Protein AF-A0A8S3XU51-F1 (afdb_monomer)

pLDDT: mean 90.65, std 6.06, range [58.75, 97.44]

Solvent-accessible surface area (backbone atoms only — not comparable to full-atom values): 10886 Å² total; per-residue (Å²): 109,70,64,58,56,51,52,56,49,52,59,72,68,43,94,63,87,47,68,35,50,44,47,58,54,52,46,50,52,49,53,55,54,43,63,42,44,34,35,67,70,57,58,76,75,41,62,77,79,74,59,63,70,78,51,69,91,47,43,47,58,72,85,72,46,70,76,51,69,71,54,53,49,52,63,72,75,40,99,67,57,69,68,60,55,51,52,51,48,51,53,51,48,53,51,46,34,52,48,49,50,55,43,62,75,75,46,71,78,79,36,68,58,46,59,42,42,28,48,65,24,62,75,31,44,30,33,79,90,74,41,71,81,55,50,60,66,49,43,69,69,37,60,91,82,41,75,91,46,68,70,59,51,49,54,50,31,58,50,53,62,50,40,44,82,45,50,88,78,53,65,88,82,56,53,47,69,61,47,54,55,59,72,76,105

Organism: Parnassius apollo (NCBI:txid110799)

Mean predicted aligned error: 5.38 Å

Radius of gyration: 21.39 Å; Cα contacts (8 Å, |Δi|>4): 138; chains: 1; bounding box: 45×31×64 Å

Foldseek 3Di:
DVVLVVVLVVVVVDPAPCLLVNLVSLLVSLLVLCVQWFAPVPSVPDDSLRDQLPPPVRTDDLVSRDPDPVLVCVVVPDPDDPVRSSVVSVVSSVVSSVVSVVSSVPDDSVDQQSVLSNCLFLLNLLDPVRHDLFNVSNCVVCVVVHDPDPVVRVVVRVLSNCNNVCNVVDDSPDGSVRVVVVSVD

Secondary structure (DSSP, 8-state):
-HHHHHHHHHHHTSSS--HHHHHHHHHHHHHHHHHHHB-HHHHHHS-GGG--TT-GGGBPPGGG----HHHHHHHHHS---HHHHHHHHHHHHHHHHHHHHHHHHH--TT-HHHHHHHTTSHHHHT-TTTS-S-SHHHHHH-TTTS-S-HHHHHHHHHHHHHGGGGGGGS-TT--HHHHHHHHH-

Structure (mmCIF, N/CA/C/O backbone):
data_AF-A0A8S3XU51-F1
#
_entry.id   AF-A0A8S3XU51-F1
#
loop_
_atom_site.group_PDB
_atom_site.id
_atom_site.type_symbol
_atom_site.label_atom_id
_atom_site.label_alt_id
_atom_site.label_comp_id
_atom_site.label_asym_id
_atom_site.label_entity_id
_atom_site.label_seq_id
_atom_site.pdbx_PDB_ins_code
_atom_site.Cartn_x
_atom_site.Cartn_y
_atom_site.Cartn_z
_atom_site.occupancy
_atom_site.B_iso_or_equiv
_atom_site.auth_seq_id
_atom_site.auth_comp_id
_atom_site.auth_asym_id
_atom_site.auth_atom_id
_atom_site.pdbx_PDB_model_num
ATOM 1 N N . MET A 1 1 ? -8.634 9.138 11.588 1.00 61.22 1 MET A N 1
ATOM 2 C CA . MET A 1 1 ? -9.298 8.184 10.667 1.00 61.22 1 MET A CA 1
ATOM 3 C C . MET A 1 1 ? -9.789 8.878 9.406 1.00 61.22 1 MET A C 1
ATOM 5 O O . MET A 1 1 ? -9.277 8.550 8.353 1.00 61.22 1 MET A O 1
ATOM 9 N N . LEU A 1 2 ? -10.690 9.865 9.496 1.00 67.88 2 LEU A N 1
ATOM 10 C CA . LEU A 1 2 ? -11.120 10.654 8.327 1.00 67.88 2 LEU A CA 1
ATOM 11 C C . LEU A 1 2 ? -9.978 11.383 7.592 1.00 67.88 2 LEU A C 1
ATOM 13 O O . LEU A 1 2 ? -9.960 11.289 6.371 1.00 67.88 2 LEU A O 1
ATOM 17 N N . PRO A 1 3 ? -8.986 11.994 8.281 1.00 77.88 3 PRO A N 1
ATOM 18 C CA . PRO A 1 3 ? -7.862 12.631 7.593 1.00 77.88 3 PRO A CA 1
ATOM 19 C C . PRO A 1 3 ? -7.109 11.692 6.648 1.00 77.88 3 PRO A C 1
ATOM 21 O O . PRO A 1 3 ? -6.763 12.112 5.561 1.00 77.88 3 PRO A O 1
ATOM 24 N N . LYS A 1 4 ? -6.978 10.402 6.991 1.00 77.50 4 LYS A N 1
ATOM 25 C CA . LYS A 1 4 ? -6.287 9.405 6.157 1.00 77.50 4 LYS A CA 1
ATOM 26 C C . LYS A 1 4 ? -6.988 9.197 4.812 1.00 77.50 4 LYS A C 1
ATOM 28 O O . LYS A 1 4 ? -6.354 9.224 3.769 1.00 77.50 4 LYS A O 1
ATOM 33 N N . PHE A 1 5 ? -8.318 9.061 4.827 1.00 76.62 5 PHE A N 1
ATOM 34 C CA . PHE A 1 5 ? -9.102 8.990 3.590 1.00 76.62 5 PHE A CA 1
ATOM 35 C C . PHE A 1 5 ? -9.011 10.284 2.793 1.00 76.62 5 PHE A C 1
ATOM 37 O O . PHE A 1 5 ? -8.874 10.234 1.575 1.00 7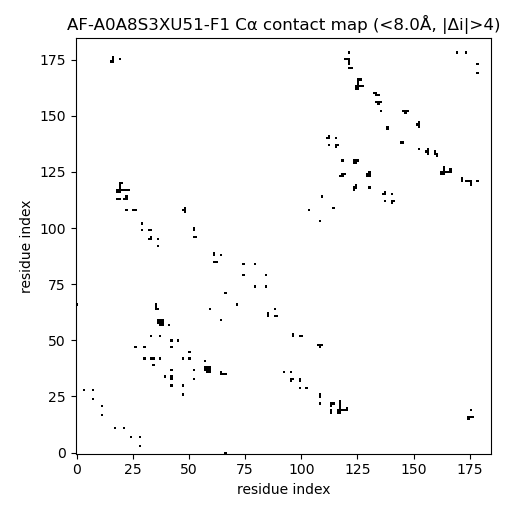6.62 5 PHE A O 1
ATOM 44 N N . THR A 1 6 ? -9.091 11.430 3.473 1.00 79.56 6 THR A N 1
ATOM 45 C CA . THR A 1 6 ? -8.988 12.734 2.822 1.00 79.56 6 THR A CA 1
ATOM 46 C C . THR A 1 6 ? -7.622 12.912 2.170 1.00 79.56 6 THR A C 1
ATOM 48 O O . THR A 1 6 ? -7.572 13.322 1.024 1.00 79.56 6 THR A O 1
ATOM 51 N N . GLU A 1 7 ? -6.532 12.556 2.843 1.00 83.38 7 GLU A N 1
ATOM 52 C CA . GLU A 1 7 ? -5.164 12.650 2.326 1.00 83.38 7 GLU A CA 1
ATOM 53 C C . GLU A 1 7 ? -4.963 11.756 1.102 1.00 83.38 7 GLU A C 1
ATOM 55 O O . GLU A 1 7 ? -4.524 12.245 0.062 1.00 83.38 7 GLU A O 1
ATOM 60 N N . THR A 1 8 ? -5.349 10.477 1.179 1.00 81.12 8 THR A N 1
ATOM 61 C CA . THR A 1 8 ? -5.264 9.565 0.029 1.00 81.12 8 THR A CA 1
ATOM 62 C C . THR A 1 8 ? -6.131 10.046 -1.136 1.00 81.12 8 THR A C 1
ATOM 64 O O . THR A 1 8 ? -5.699 10.016 -2.286 1.00 81.12 8 THR A O 1
ATOM 67 N N . ASN A 1 9 ? -7.340 10.538 -0.857 1.00 82.00 9 ASN A N 1
ATOM 68 C CA . ASN A 1 9 ? -8.225 11.063 -1.890 1.00 82.00 9 ASN A CA 1
ATOM 69 C C . ASN A 1 9 ? -7.669 12.345 -2.527 1.00 82.00 9 ASN A C 1
ATOM 71 O O . ASN A 1 9 ? -7.666 12.454 -3.746 1.00 82.00 9 ASN A O 1
ATOM 75 N N . THR A 1 10 ? -7.154 13.283 -1.731 1.00 82.50 10 THR A N 1
ATOM 76 C CA . THR A 1 10 ? -6.494 14.500 -2.224 1.00 82.50 10 THR A CA 1
ATOM 77 C C . THR A 1 10 ? -5.284 14.153 -3.083 1.00 82.50 10 THR A C 1
ATOM 79 O O . THR A 1 10 ? -5.095 14.751 -4.137 1.00 82.50 10 THR A O 1
ATOM 82 N N . LEU A 1 11 ? -4.493 13.153 -2.679 1.00 81.44 11 LEU A N 1
ATOM 83 C CA . LEU A 1 11 ? -3.351 12.683 -3.459 1.00 81.44 11 LEU A CA 1
ATOM 84 C C . LEU A 1 11 ? -3.786 12.164 -4.837 1.00 81.44 11 LEU A C 1
ATOM 86 O O . LEU A 1 11 ? -3.192 12.533 -5.847 1.00 81.44 11 LEU A O 1
ATOM 90 N N . PHE A 1 12 ? -4.848 11.358 -4.900 1.00 80.69 12 PHE A N 1
ATOM 91 C CA . PHE A 1 12 ? -5.370 10.841 -6.172 1.00 80.69 12 PHE A CA 1
ATOM 92 C C . PHE A 1 12 ? -6.151 11.865 -6.997 1.00 80.69 12 PHE A C 1
ATOM 94 O O . PHE A 1 12 ? -6.342 11.658 -8.190 1.00 80.69 12 PHE A O 1
ATOM 101 N N . GLN A 1 13 ? -6.589 12.960 -6.381 1.00 83.31 13 GLN A N 1
ATOM 102 C CA . GLN A 1 13 ? -7.180 14.108 -7.067 1.00 83.31 13 GLN A CA 1
ATOM 103 C C . GLN A 1 13 ? -6.133 15.132 -7.519 1.00 83.31 13 GLN A C 1
ATOM 105 O O . GLN A 1 13 ? -6.499 16.151 -8.103 1.00 83.31 13 GLN A O 1
ATOM 110 N N . SER A 1 14 ? -4.848 14.893 -7.248 1.00 85.56 14 SER A N 1
ATOM 111 C CA . SER A 1 14 ? -3.784 15.763 -7.738 1.00 85.56 14 SER A CA 1
ATOM 112 C C . SER A 1 14 ? -3.622 15.646 -9.256 1.00 85.56 14 SER A C 1
ATOM 114 O O . SER A 1 14 ? -3.926 14.619 -9.860 1.00 85.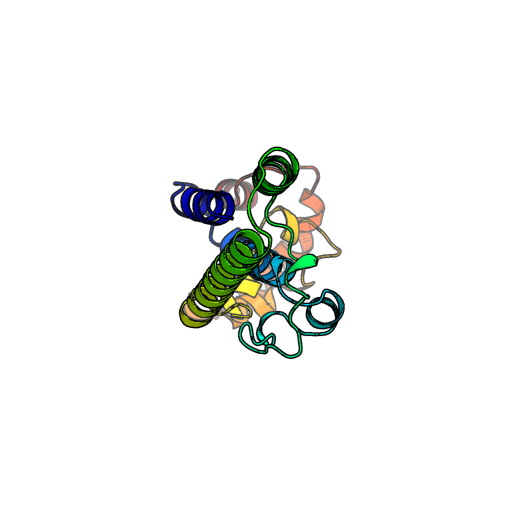56 14 SER A O 1
ATOM 116 N N . GLU A 1 15 ? -3.100 16.703 -9.876 1.00 82.94 15 GLU A N 1
ATOM 117 C CA . GLU A 1 15 ? -2.775 16.723 -11.310 1.00 82.94 15 GLU A CA 1
ATOM 118 C C . GLU A 1 15 ? -1.471 15.966 -11.633 1.00 82.94 15 GLU A C 1
ATOM 120 O O . GLU A 1 15 ? -1.080 15.838 -12.793 1.00 82.94 15 GLU A O 1
ATOM 125 N N . THR A 1 16 ? -0.779 15.456 -10.612 1.00 82.50 16 THR A N 1
ATOM 126 C CA . THR A 1 16 ? 0.486 14.736 -10.758 1.00 82.50 16 THR A CA 1
ATOM 127 C C . THR A 1 16 ? 0.234 13.288 -11.206 1.00 82.50 16 THR A C 1
ATOM 129 O O . THR A 1 16 ? -0.654 12.628 -10.665 1.00 82.50 16 THR A O 1
ATOM 132 N N . PRO A 1 17 ? 1.032 12.722 -12.131 1.00 83.12 17 PRO A N 1
ATOM 133 C CA . PRO A 1 17 ? 0.943 11.308 -12.492 1.00 83.12 17 PRO A CA 1
ATOM 134 C C . PRO A 1 17 ? 1.258 10.387 -11.305 1.00 83.12 17 PRO A C 1
ATOM 136 O O . PRO A 1 17 ? 2.411 10.220 -10.919 1.00 83.12 17 PRO A O 1
ATOM 139 N N . MET A 1 18 ? 0.2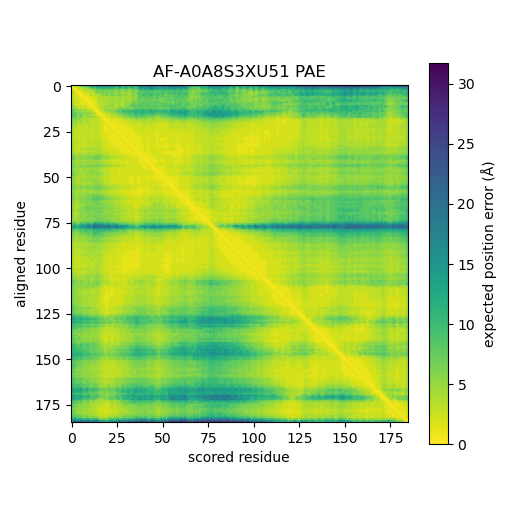22 9.774 -10.726 1.00 85.38 18 MET A N 1
ATOM 140 C CA . MET A 1 18 ? 0.325 8.933 -9.520 1.00 85.38 18 MET A CA 1
ATOM 141 C C . MET A 1 18 ? 0.237 7.428 -9.785 1.00 85.38 18 MET A C 1
ATOM 143 O O . MET A 1 18 ? 0.191 6.647 -8.837 1.00 85.38 18 MET A O 1
ATOM 147 N N . ILE A 1 19 ? 0.215 6.990 -11.047 1.00 89.19 19 ILE A N 1
ATOM 148 C CA . ILE A 1 19 ? -0.035 5.579 -11.379 1.00 89.19 19 ILE A CA 1
ATOM 149 C C . ILE A 1 19 ? 1.026 4.628 -10.798 1.00 89.19 19 ILE A C 1
ATOM 151 O O . ILE A 1 19 ? 0.669 3.552 -10.329 1.00 89.19 19 ILE A O 1
ATOM 155 N N . THR A 1 20 ? 2.297 5.046 -10.732 1.00 91.75 20 THR A N 1
ATOM 156 C CA . THR A 1 20 ? 3.386 4.267 -10.109 1.00 91.75 20 THR A CA 1
ATOM 157 C C . THR A 1 20 ? 3.215 4.150 -8.594 1.00 91.75 20 THR A C 1
ATOM 159 O O . THR A 1 20 ? 3.526 3.117 -8.006 1.00 91.75 20 THR A O 1
ATOM 162 N N . LYS A 1 21 ? 2.630 5.165 -7.949 1.00 90.12 21 LYS A N 1
ATOM 163 C CA . LYS A 1 21 ? 2.418 5.206 -6.493 1.00 90.12 21 LYS A CA 1
ATOM 164 C C . LYS A 1 21 ? 1.061 4.642 -6.060 1.00 90.12 21 LYS A C 1
ATOM 166 O O . LYS A 1 21 ? 0.874 4.370 -4.875 1.00 90.12 21 LYS A O 1
ATOM 171 N N . LEU A 1 22 ? 0.118 4.446 -6.987 1.00 91.25 22 LEU A N 1
ATOM 172 C CA . LEU A 1 22 ? -1.259 4.027 -6.699 1.00 91.25 22 LEU A CA 1
ATOM 173 C C . LEU A 1 22 ? -1.309 2.739 -5.873 1.00 91.25 22 LEU A C 1
ATOM 175 O O . LEU A 1 22 ? -1.976 2.708 -4.837 1.00 91.25 22 LEU A O 1
ATOM 179 N N . ASN A 1 23 ? -0.601 1.695 -6.315 1.00 93.00 23 ASN A N 1
ATOM 180 C CA . ASN A 1 23 ? -0.647 0.397 -5.650 1.00 93.00 23 ASN A CA 1
ATOM 181 C C . ASN A 1 23 ? -0.102 0.469 -4.225 1.00 93.00 23 ASN A C 1
ATOM 183 O O . ASN A 1 23 ? -0.778 0.050 -3.286 1.00 93.00 23 ASN A O 1
ATOM 187 N N . THR A 1 24 ? 1.080 1.061 -4.057 1.00 91.25 24 THR A N 1
ATOM 188 C CA . THR A 1 24 ? 1.719 1.244 -2.750 1.00 91.25 24 THR A CA 1
ATOM 189 C C . THR A 1 24 ? 0.818 2.039 -1.812 1.00 91.25 24 THR A C 1
ATOM 191 O O . THR A 1 24 ? 0.511 1.578 -0.719 1.00 91.25 24 THR A O 1
ATOM 194 N N . LYS A 1 25 ? 0.270 3.176 -2.264 1.00 91.44 25 LYS A N 1
ATOM 195 C CA . LYS A 1 25 ? -0.593 4.029 -1.428 1.00 91.44 25 LYS A CA 1
ATOM 196 C C . LYS A 1 25 ? -1.901 3.359 -1.021 1.00 91.44 25 LYS A C 1
ATOM 198 O O . LYS A 1 25 ? -2.372 3.575 0.096 1.00 91.44 25 LYS A O 1
ATOM 203 N N . MET A 1 26 ? -2.493 2.550 -1.897 1.00 93.44 26 MET A N 1
ATOM 204 C CA . MET A 1 26 ? -3.696 1.788 -1.560 1.00 93.44 26 MET A CA 1
ATOM 205 C C . MET A 1 26 ? -3.408 0.651 -0.576 1.00 93.44 26 MET A C 1
ATOM 207 O O . MET A 1 26 ? -4.198 0.449 0.350 1.00 93.44 26 MET A O 1
ATOM 211 N N . ASN A 1 27 ? -2.285 -0.054 -0.742 1.00 94.44 27 ASN A N 1
ATOM 212 C CA . ASN A 1 27 ? -1.838 -1.081 0.200 1.00 94.44 27 ASN A CA 1
ATOM 213 C C . ASN A 1 27 ? -1.512 -0.475 1.573 1.00 94.44 27 ASN A C 1
ATOM 215 O O . ASN A 1 27 ? -2.006 -0.981 2.581 1.00 94.44 27 ASN A O 1
ATOM 219 N N . ASP A 1 28 ? -0.799 0.654 1.615 1.00 93.38 28 ASP A N 1
ATOM 220 C CA . ASP A 1 28 ? -0.494 1.395 2.844 1.00 93.38 28 ASP A CA 1
ATOM 221 C C . ASP A 1 28 ? -1.774 1.789 3.589 1.00 93.38 28 ASP A C 1
ATOM 223 O O . ASP A 1 28 ? -1.933 1.471 4.770 1.00 93.38 28 ASP A O 1
ATOM 227 N N . LEU A 1 29 ? -2.725 2.425 2.889 1.00 94.00 29 LEU A N 1
ATOM 228 C CA . LEU A 1 29 ? -4.008 2.818 3.475 1.00 94.00 29 LEU A CA 1
ATOM 229 C C . LEU A 1 29 ? -4.744 1.595 4.031 1.00 94.00 29 LEU A C 1
ATOM 231 O O . LEU A 1 29 ? -5.246 1.625 5.155 1.00 94.00 29 LEU A O 1
ATOM 235 N N . PHE A 1 30 ? -4.821 0.514 3.257 1.00 95.44 30 PHE A N 1
ATOM 236 C CA . PHE A 1 30 ? -5.522 -0.693 3.676 1.00 95.44 30 PHE A CA 1
ATOM 237 C C . PHE A 1 30 ? -4.875 -1.326 4.918 1.00 95.44 30 PHE A C 1
ATOM 239 O O . PHE A 1 30 ? -5.572 -1.578 5.906 1.00 95.44 30 PHE A O 1
ATOM 246 N N . HIS A 1 31 ? -3.551 -1.496 4.914 1.00 95.56 31 HIS A N 1
ATOM 247 C CA . HIS A 1 31 ? -2.776 -2.006 6.045 1.00 95.56 31 HIS A CA 1
ATOM 248 C C . HIS A 1 31 ? -2.940 -1.133 7.298 1.00 95.56 31 HIS A C 1
ATOM 250 O O . HIS A 1 31 ? -3.132 -1.641 8.408 1.00 95.56 31 HIS A O 1
ATOM 256 N N . GLU A 1 32 ? -2.913 0.189 7.144 1.00 93.81 32 GLU A N 1
ATOM 257 C CA . GLU A 1 32 ? -3.037 1.127 8.257 1.00 93.81 32 GLU A CA 1
ATOM 258 C C . GLU A 1 32 ? -4.438 1.093 8.900 1.00 93.81 32 GLU A C 1
ATOM 260 O O . GLU A 1 32 ? -4.585 1.168 10.130 1.00 93.81 32 GLU A O 1
ATOM 265 N N . LEU A 1 33 ? -5.485 0.938 8.084 1.00 95.12 33 LEU A N 1
ATOM 266 C CA . LEU A 1 33 ? -6.852 0.758 8.572 1.00 95.12 33 LEU A CA 1
ATOM 267 C C . LEU A 1 33 ? -6.993 -0.559 9.342 1.00 95.12 33 LEU A C 1
ATOM 269 O O . LEU A 1 33 ? -7.515 -0.540 10.459 1.00 95.12 33 LEU A O 1
ATOM 273 N N . LEU A 1 34 ? -6.482 -1.671 8.796 1.00 96.12 34 LEU A N 1
ATOM 274 C CA . LEU A 1 34 ? -6.476 -2.975 9.473 1.00 96.12 34 LEU A CA 1
ATOM 275 C C . LEU A 1 34 ? -5.725 -2.908 10.804 1.00 96.12 34 LEU A C 1
ATOM 277 O O . LEU A 1 34 ? -6.262 -3.308 11.835 1.00 96.12 34 LEU A O 1
ATOM 281 N N . SER A 1 35 ? -4.536 -2.302 10.811 1.00 95.25 35 SER A N 1
ATOM 282 C CA . SER A 1 35 ? -3.683 -2.140 12.000 1.00 95.25 35 SER A CA 1
ATOM 283 C C . SER A 1 35 ? -4.373 -1.410 13.150 1.00 95.25 35 SER A C 1
ATOM 285 O O . SER A 1 35 ? -3.979 -1.543 14.312 1.00 95.25 35 SER A O 1
ATOM 287 N N . THR A 1 36 ? -5.430 -0.651 12.863 1.00 94.69 36 THR A N 1
ATOM 288 C CA . THR A 1 36 ? -6.201 0.044 13.895 1.00 94.69 36 THR A CA 1
ATOM 289 C C . THR A 1 36 ? -7.075 -0.918 14.714 1.00 94.69 36 THR A C 1
ATOM 291 O O . THR A 1 36 ? -7.252 -0.682 15.909 1.00 94.69 36 THR A O 1
ATOM 294 N N . TYR A 1 37 ? -7.594 -2.006 14.126 1.00 96.75 37 TYR A N 1
ATOM 295 C CA . TYR A 1 37 ? -8.576 -2.880 14.792 1.00 96.75 37 TYR A CA 1
ATOM 296 C C . TYR A 1 37 ? -8.316 -4.391 14.712 1.00 96.75 37 TYR A C 1
ATOM 298 O O . TYR A 1 37 ? -8.947 -5.121 15.474 1.00 96.75 37 TYR A O 1
ATOM 306 N N . MET A 1 38 ? -7.410 -4.868 13.859 1.00 97.44 38 MET A N 1
ATOM 307 C CA . MET A 1 38 ? -6.992 -6.274 13.791 1.00 97.44 38 MET A CA 1
ATOM 308 C C . MET A 1 38 ? -5.662 -6.494 14.508 1.00 97.44 38 MET A C 1
ATOM 310 O O . MET A 1 38 ? -4.862 -5.567 14.644 1.00 97.44 38 MET A O 1
ATOM 314 N N . THR A 1 39 ? -5.428 -7.704 15.009 1.00 96.56 39 THR A N 1
ATOM 315 C CA . THR A 1 39 ? -4.222 -8.038 15.772 1.00 96.56 39 THR A CA 1
ATOM 316 C C . THR A 1 39 ? -2.967 -7.920 14.906 1.00 96.56 39 THR A C 1
ATOM 318 O O . THR A 1 39 ? -2.934 -8.333 13.748 1.00 96.56 39 THR A O 1
ATOM 321 N N . THR A 1 40 ? -1.894 -7.382 15.490 1.00 94.12 40 THR A N 1
ATOM 322 C CA . THR A 1 40 ? -0.607 -7.226 14.794 1.00 94.12 40 THR A CA 1
ATOM 323 C C . THR A 1 40 ? -0.052 -8.574 14.335 1.00 94.12 40 THR A C 1
ATOM 325 O O . THR A 1 40 ? 0.509 -8.665 13.251 1.00 94.12 40 THR A O 1
ATOM 328 N N . ALA A 1 41 ? -0.250 -9.630 15.132 1.00 95.25 41 ALA A N 1
ATOM 329 C CA . ALA A 1 41 ? 0.181 -10.980 14.787 1.00 95.25 41 ALA A CA 1
ATOM 330 C C . ALA A 1 41 ? -0.509 -11.501 13.519 1.00 95.25 41 ALA A C 1
ATOM 332 O O . ALA A 1 41 ? 0.150 -12.100 12.677 1.00 95.25 41 ALA A O 1
ATOM 333 N N . HIS A 1 42 ? -1.810 -11.254 13.355 1.00 96.25 42 HIS A N 1
ATOM 334 C CA . HIS A 1 42 ? -2.516 -11.675 12.150 1.00 96.25 42 HIS A CA 1
ATOM 335 C C . HIS A 1 42 ? -2.022 -10.917 10.914 1.00 96.25 42 HIS A C 1
ATOM 337 O O . HIS A 1 42 ? -1.719 -11.539 9.899 1.00 96.25 42 HIS A O 1
ATOM 343 N N . ILE A 1 43 ? -1.878 -9.592 11.025 1.00 95.69 43 ILE A N 1
ATOM 344 C CA . ILE A 1 43 ? -1.427 -8.739 9.917 1.00 95.69 43 ILE A CA 1
ATOM 345 C C . ILE A 1 43 ? -0.003 -9.101 9.476 1.00 95.69 43 ILE A C 1
ATOM 347 O O . ILE A 1 43 ? 0.257 -9.201 8.285 1.00 95.69 43 ILE A O 1
ATOM 351 N N . ALA A 1 44 ? 0.911 -9.340 10.419 1.00 94.44 44 ALA A N 1
ATOM 352 C CA . ALA A 1 44 ? 2.308 -9.640 10.102 1.00 94.44 44 ALA A CA 1
ATOM 353 C C . ALA A 1 44 ? 2.514 -11.017 9.444 1.00 94.44 44 ALA A C 1
ATOM 355 O O . ALA A 1 44 ? 3.497 -11.209 8.736 1.00 94.44 44 ALA A O 1
ATOM 356 N N . ASN A 1 45 ? 1.613 -11.974 9.689 1.00 94.75 45 ASN A N 1
ATOM 357 C CA . ASN A 1 45 ? 1.750 -13.359 9.223 1.00 94.75 45 ASN A CA 1
ATOM 358 C C . ASN A 1 45 ? 0.822 -13.710 8.051 1.00 94.75 45 ASN A C 1
ATOM 360 O O . ASN A 1 45 ? 0.768 -14.870 7.643 1.00 94.75 45 ASN A O 1
ATOM 364 N N . THR A 1 46 ? 0.077 -12.739 7.524 1.00 95.50 46 THR A N 1
ATOM 365 C CA . THR A 1 46 ? -0.894 -12.963 6.451 1.00 95.50 46 THR A CA 1
ATOM 366 C C . THR A 1 46 ? -0.623 -11.988 5.320 1.00 95.50 46 THR A C 1
ATOM 368 O O . THR A 1 46 ? -0.521 -10.786 5.547 1.00 95.50 46 THR A O 1
ATOM 371 N N . GLU A 1 47 ? -0.540 -12.498 4.092 1.00 94.56 47 GLU A N 1
ATOM 372 C CA . GLU A 1 47 ? -0.501 -11.649 2.899 1.00 94.56 47 GLU A CA 1
ATOM 373 C C . GLU A 1 47 ? -1.705 -10.697 2.895 1.00 94.56 47 GLU A C 1
ATOM 375 O O . GLU A 1 47 ? -2.841 -11.102 3.169 1.00 94.56 47 GLU A O 1
ATOM 380 N N . LEU A 1 48 ? -1.456 -9.420 2.609 1.00 94.19 48 LEU A N 1
ATOM 381 C CA . LEU A 1 48 ? -2.406 -8.336 2.849 1.00 94.19 48 LEU A CA 1
ATOM 382 C C . LEU A 1 48 ? -3.739 -8.538 2.106 1.00 94.19 48 LEU A C 1
ATOM 384 O O . LEU A 1 48 ? -4.810 -8.254 2.645 1.00 94.19 48 LEU A O 1
ATOM 388 N N . GLU A 1 49 ? -3.696 -9.089 0.896 1.00 93.06 49 GLU A N 1
ATOM 389 C CA . GLU A 1 49 ? -4.856 -9.416 0.066 1.00 93.06 49 GLU A CA 1
ATOM 390 C C . GLU A 1 49 ? -5.696 -10.588 0.603 1.00 93.06 49 GLU A C 1
ATOM 392 O O . GLU A 1 49 ? -6.891 -10.687 0.291 1.00 93.06 49 GLU A O 1
ATOM 397 N N . LYS A 1 50 ? -5.088 -11.464 1.416 1.00 95.12 50 LYS A N 1
ATOM 398 C CA . LYS A 1 50 ? -5.734 -12.638 2.024 1.00 95.12 50 LYS A CA 1
ATOM 399 C C . LYS A 1 50 ? -6.415 -12.311 3.354 1.00 95.12 50 LYS A C 1
ATOM 401 O O . LYS A 1 50 ? -7.278 -13.075 3.780 1.00 95.12 50 LYS A O 1
ATOM 406 N N . ILE A 1 51 ? -6.094 -11.178 3.983 1.00 96.25 51 ILE A N 1
ATOM 407 C CA . ILE A 1 51 ? -6.694 -10.761 5.259 1.00 96.25 51 ILE A CA 1
ATOM 408 C C . ILE A 1 51 ? -8.192 -10.489 5.090 1.00 96.25 51 ILE A C 1
ATOM 410 O O . ILE A 1 51 ? -8.594 -9.598 4.335 1.00 96.25 51 ILE A O 1
ATOM 414 N N . ASP A 1 52 ? -9.034 -11.217 5.829 1.00 96.31 52 ASP A N 1
ATOM 415 C CA . ASP A 1 52 ? -10.467 -10.935 5.946 1.00 96.31 52 ASP A CA 1
ATOM 416 C C . ASP A 1 52 ? -10.719 -9.809 6.970 1.00 96.31 52 ASP A C 1
ATOM 418 O O . ASP A 1 52 ? -10.590 -10.036 8.173 1.00 96.31 52 ASP A O 1
ATOM 422 N N . PRO A 1 53 ? -11.128 -8.598 6.534 1.00 96.81 53 PRO A N 1
ATOM 423 C CA . PRO A 1 53 ? -11.394 -7.485 7.447 1.00 96.81 53 PRO A CA 1
ATOM 424 C C . PRO A 1 53 ? -12.605 -7.716 8.366 1.00 96.81 53 PRO A C 1
ATOM 426 O O . PRO A 1 53 ? -12.875 -6.895 9.243 1.00 96.81 53 PRO A O 1
ATOM 429 N N . THR A 1 54 ? -13.388 -8.773 8.141 1.00 97.19 54 THR A N 1
ATOM 430 C CA . THR A 1 54 ? -14.595 -9.088 8.915 1.00 97.19 54 THR A CA 1
ATOM 431 C C . THR A 1 54 ? -14.397 -10.206 9.934 1.00 97.19 54 THR A C 1
ATOM 433 O O . THR A 1 54 ? -15.299 -10.436 10.737 1.00 97.19 54 THR A O 1
ATOM 436 N N . ASP A 1 55 ? -13.228 -10.853 9.950 1.00 96.81 55 ASP A N 1
ATOM 437 C CA . ASP A 1 55 ? -12.951 -11.963 10.859 1.00 96.81 55 ASP A CA 1
ATOM 438 C C . ASP A 1 55 ? -12.715 -11.479 12.296 1.00 96.81 55 ASP A C 1
ATOM 440 O O . ASP A 1 55 ? -11.630 -11.023 12.673 1.00 96.81 55 ASP A O 1
ATOM 444 N N . GLU A 1 56 ? -13.757 -11.609 13.119 1.00 95.88 56 GLU A N 1
ATOM 445 C CA . GLU A 1 56 ? -13.748 -11.137 14.500 1.00 95.88 56 GLU A CA 1
ATOM 446 C C . GLU A 1 56 ? -12.743 -11.877 15.394 1.00 95.88 56 GLU A C 1
ATOM 448 O O . GLU A 1 56 ? -12.314 -11.313 16.404 1.00 95.88 56 GLU A O 1
ATOM 453 N N . ASN A 1 57 ? -12.314 -13.090 15.017 1.00 96.62 57 ASN A N 1
ATOM 454 C CA . ASN A 1 57 ? -11.319 -13.861 15.777 1.00 96.62 57 ASN A CA 1
ATOM 455 C C . ASN A 1 57 ? -9.957 -13.163 15.816 1.00 96.62 57 ASN A C 1
ATOM 457 O O . ASN A 1 57 ? -9.165 -13.375 16.733 1.00 96.62 57 ASN A O 1
ATOM 461 N N . ASN A 1 58 ? -9.699 -12.313 14.823 1.00 96.69 58 ASN A N 1
ATOM 462 C CA . ASN A 1 58 ? -8.458 -11.574 14.674 1.00 96.69 58 ASN A CA 1
ATOM 463 C C . ASN A 1 58 ? -8.605 -10.098 15.062 1.00 96.69 58 ASN A C 1
ATOM 465 O O . ASN A 1 58 ? -7.723 -9.292 14.759 1.00 96.69 58 ASN A O 1
ATOM 469 N N . PHE A 1 59 ? -9.688 -9.709 15.741 1.00 97.44 59 PHE A N 1
ATOM 470 C CA . PHE A 1 59 ? -9.858 -8.340 16.221 1.00 97.44 59 PHE A CA 1
ATOM 471 C C . PHE A 1 59 ? -9.103 -8.092 17.525 1.00 97.44 59 PHE A C 1
ATOM 473 O O . PHE A 1 59 ? -9.039 -8.929 18.422 1.00 97.44 59 PHE A O 1
ATOM 480 N N . LYS A 1 60 ? -8.581 -6.874 17.660 1.00 96.75 60 LYS A N 1
ATOM 481 C CA . LYS A 1 60 ? -8.143 -6.331 18.946 1.00 96.75 60 LYS A CA 1
ATOM 482 C C . LYS A 1 60 ? -9.339 -6.203 19.890 1.00 96.75 60 LYS A C 1
ATOM 484 O O . LYS A 1 60 ? -10.472 -5.956 19.448 1.00 96.75 60 LYS A O 1
ATOM 489 N N . ASN A 1 61 ? -9.082 -6.256 21.198 1.00 95.75 61 ASN A N 1
ATOM 490 C CA . ASN A 1 61 ? -10.090 -5.825 22.160 1.00 95.75 61 ASN A CA 1
ATOM 491 C C . ASN A 1 61 ? -10.436 -4.359 21.900 1.00 95.75 61 ASN A C 1
ATOM 493 O O . ASN A 1 61 ? -9.587 -3.570 21.485 1.00 95.75 61 ASN A O 1
ATOM 497 N N . LEU A 1 62 ? -11.683 -3.970 22.176 1.00 93.44 62 LEU A N 1
ATOM 498 C CA . LEU A 1 62 ? -12.101 -2.577 21.999 1.00 93.44 62 LEU A CA 1
ATOM 499 C C . LEU A 1 62 ? -11.217 -1.620 22.806 1.00 93.44 62 LEU A C 1
ATOM 501 O O . LEU A 1 62 ? -10.961 -0.505 22.358 1.00 93.44 62 LEU A O 1
ATOM 505 N N . ASP A 1 63 ? -10.715 -2.041 23.964 1.00 90.44 63 ASP A N 1
ATOM 506 C CA . ASP A 1 63 ? -9.858 -1.197 24.790 1.00 90.44 63 ASP A CA 1
ATOM 507 C C . ASP A 1 63 ? -8.502 -0.892 24.148 1.00 90.44 63 ASP A C 1
ATOM 509 O O . ASP A 1 63 ? -8.042 0.247 24.256 1.00 90.44 63 ASP A O 1
ATOM 513 N N . ASP A 1 64 ? -7.992 -1.815 23.333 1.00 91.94 64 ASP A N 1
ATOM 514 C CA . ASP A 1 64 ? -6.709 -1.721 22.629 1.00 91.94 64 ASP A CA 1
ATOM 515 C C . ASP A 1 64 ? -6.795 -0.934 21.305 1.00 91.94 64 ASP A C 1
ATOM 517 O O . ASP A 1 64 ? -5.779 -0.668 20.656 1.00 91.94 64 ASP A O 1
ATOM 521 N N . ILE A 1 65 ? -8.002 -0.546 20.869 1.00 92.88 65 ILE A N 1
ATOM 522 C CA . ILE A 1 65 ? -8.185 0.266 19.659 1.00 92.88 65 ILE A CA 1
ATOM 523 C C . ILE A 1 65 ? -7.769 1.711 19.939 1.00 92.88 65 ILE A C 1
ATOM 525 O O . ILE A 1 65 ? -8.430 2.446 20.683 1.00 92.88 65 ILE A O 1
ATOM 529 N N . TYR A 1 66 ? -6.706 2.144 19.262 1.00 90.12 66 TYR A N 1
ATOM 530 C CA . TYR A 1 66 ? -6.224 3.518 19.291 1.00 90.12 66 TYR A CA 1
ATOM 531 C C . TYR A 1 66 ? -6.901 4.372 18.211 1.00 90.12 66 TYR A C 1
ATOM 533 O O . TYR A 1 66 ? -6.779 4.108 17.018 1.00 90.12 66 TYR A O 1
ATOM 541 N N . LEU A 1 67 ? -7.596 5.435 18.628 1.00 90.62 67 LEU A N 1
ATOM 542 C CA . LEU A 1 67 ? -8.349 6.333 17.737 1.00 90.62 67 LEU A CA 1
ATOM 543 C C . LEU A 1 67 ? -7.716 7.730 17.599 1.00 90.62 67 LEU A C 1
ATOM 545 O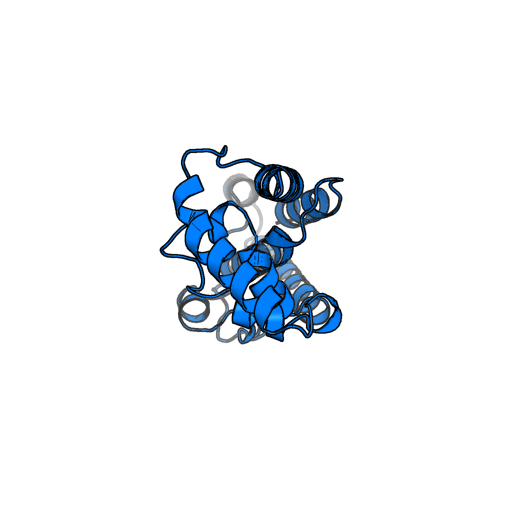 O . LEU A 1 67 ? -8.335 8.635 17.036 1.00 90.62 67 LEU A O 1
ATOM 549 N N . GLY A 1 68 ? -6.482 7.903 18.082 1.00 89.69 68 GLY A N 1
ATOM 550 C CA . GLY A 1 68 ? -5.747 9.167 18.039 1.00 89.69 68 GLY A CA 1
ATOM 551 C C . GLY A 1 68 ? -5.776 9.955 19.351 1.00 89.69 68 GLY A C 1
ATOM 552 O O . GLY A 1 68 ? -6.680 9.809 20.176 1.00 89.69 68 GLY A O 1
ATOM 553 N N . LEU A 1 69 ? -4.793 10.849 19.509 1.00 90.00 69 LEU A N 1
ATOM 554 C CA . LEU A 1 69 ? -4.592 11.667 20.713 1.00 90.00 69 LEU A CA 1
ATOM 555 C C . LEU A 1 69 ? -5.825 12.491 21.103 1.00 90.00 69 LEU A C 1
ATOM 557 O O . LEU A 1 69 ? -6.134 12.597 22.286 1.00 90.00 69 LEU A O 1
ATOM 561 N N . GLY A 1 70 ? -6.549 13.047 20.126 1.00 90.00 70 GLY A N 1
ATOM 562 C CA . GLY A 1 70 ? -7.744 13.856 20.387 1.00 90.00 70 GLY A CA 1
ATOM 563 C C . GLY A 1 70 ? -8.860 13.065 21.076 1.00 90.00 70 GLY A C 1
ATOM 564 O O . GLY A 1 70 ? -9.441 13.542 22.049 1.00 90.00 70 GLY A O 1
ATOM 565 N N . VAL A 1 71 ? -9.110 11.829 20.629 1.00 91.00 71 VAL A N 1
ATOM 566 C CA . VAL A 1 71 ? -10.106 10.940 21.251 1.00 91.00 71 VAL A CA 1
ATOM 567 C C . VAL A 1 71 ? -9.635 10.505 22.635 1.00 91.00 71 VAL A C 1
ATOM 569 O O . VAL A 1 71 ? -10.413 10.571 23.586 1.00 91.00 71 VAL A O 1
ATOM 572 N N . SER A 1 72 ? -8.359 10.125 22.772 1.00 90.06 72 SER A N 1
ATOM 573 C CA . SER A 1 72 ? -7.782 9.750 24.067 1.00 90.06 72 SER A CA 1
ATOM 574 C C . SER A 1 72 ? -7.897 10.883 25.088 1.00 90.06 72 SER A C 1
ATOM 576 O O . SER A 1 72 ? -8.344 10.647 26.207 1.00 90.06 72 SER A O 1
ATOM 578 N N . LYS A 1 73 ? -7.584 12.126 24.692 1.00 91.69 73 LYS A N 1
ATOM 579 C CA . LYS A 1 73 ? -7.739 13.308 25.551 1.00 91.69 73 LYS A CA 1
ATOM 580 C C . LYS A 1 73 ? -9.194 13.481 25.979 1.00 91.69 73 LYS A C 1
ATOM 582 O O . LYS A 1 73 ? -9.450 13.576 27.172 1.00 91.69 73 LYS A O 1
ATOM 587 N N . GLN A 1 74 ? -10.137 13.430 25.036 1.00 91.62 74 GLN A N 1
ATOM 588 C CA . GLN A 1 74 ? -11.562 13.593 25.331 1.00 91.62 74 GLN A CA 1
ATOM 589 C C . GLN A 1 74 ? -12.090 12.519 26.293 1.00 91.62 74 GLN A C 1
ATOM 591 O O . GLN A 1 74 ? -12.932 12.816 27.141 1.00 91.62 74 GLN A O 1
ATOM 596 N N . PHE A 1 75 ? -11.595 11.282 26.184 1.00 91.31 75 PHE A N 1
ATOM 597 C CA . PHE A 1 75 ? -11.957 10.187 27.084 1.00 91.31 75 PHE A CA 1
ATOM 598 C C . PHE A 1 75 ? -11.374 10.343 28.489 1.00 91.31 75 PHE A C 1
ATOM 600 O O . PHE A 1 75 ? -11.999 9.862 29.435 1.00 91.31 75 PHE A O 1
ATOM 607 N N . SER A 1 76 ? -10.218 10.993 28.625 1.00 87.25 76 SER A N 1
ATOM 608 C CA . SER A 1 76 ? -9.575 11.238 29.919 1.00 87.25 76 SER A CA 1
ATOM 609 C C . SER A 1 76 ? -10.084 12.500 30.619 1.00 87.25 76 SER A C 1
ATOM 611 O O . SER A 1 76 ? -10.123 12.528 31.842 1.00 87.25 76 SER A O 1
ATOM 613 N N . THR A 1 77 ? -10.463 13.544 29.873 1.00 86.56 77 THR A N 1
ATOM 614 C CA . THR A 1 77 ? -10.841 14.848 30.452 1.00 86.56 77 THR A CA 1
ATOM 615 C C . THR A 1 77 ? -12.322 14.987 30.777 1.00 86.56 77 THR A C 1
ATOM 617 O O . THR A 1 77 ? -12.680 15.864 31.552 1.00 86.56 77 THR A O 1
ATOM 620 N N . ASN A 1 78 ? -13.191 14.178 30.167 1.00 81.69 78 ASN A N 1
ATOM 621 C CA . ASN A 1 78 ? -14.634 14.271 30.377 1.00 81.69 78 ASN A CA 1
ATOM 622 C C . ASN A 1 78 ? -15.152 13.019 31.077 1.00 81.69 78 ASN A C 1
ATOM 624 O O . ASN A 1 78 ? -14.764 11.897 30.732 1.00 81.69 78 ASN A O 1
ATOM 628 N N . GLU A 1 79 ? -16.104 13.209 31.987 1.00 86.75 79 GLU A N 1
ATOM 629 C CA . GLU A 1 79 ? -16.876 12.124 32.591 1.00 86.75 79 GLU A CA 1
ATOM 630 C C . GLU A 1 79 ? -17.856 11.537 31.567 1.00 86.75 79 GLU A C 1
ATOM 632 O O . GLU A 1 79 ? -19.056 11.796 31.553 1.00 86.75 79 GLU A O 1
ATOM 637 N N . ILE A 1 80 ? -17.317 10.748 30.640 1.00 88.56 80 ILE A N 1
ATOM 638 C CA . ILE A 1 80 ? -18.101 9.965 29.689 1.00 88.56 80 ILE A CA 1
ATOM 639 C C . ILE A 1 80 ? -18.281 8.573 30.287 1.00 88.56 80 ILE A C 1
ATOM 641 O O . ILE A 1 80 ? -17.297 7.877 30.554 1.00 88.56 80 ILE A O 1
ATOM 645 N N . ALA A 1 81 ? -19.536 8.150 30.442 1.00 92.19 81 ALA A N 1
ATOM 646 C CA . ALA A 1 81 ? -19.876 6.807 30.899 1.00 92.19 81 ALA A CA 1
ATOM 647 C C . ALA A 1 81 ? -19.147 5.726 30.076 1.00 92.19 81 ALA A C 1
ATOM 649 O O . ALA A 1 81 ? -19.070 5.816 28.845 1.00 92.19 81 ALA A O 1
ATOM 650 N N . ALA A 1 82 ? -18.649 4.683 30.746 1.00 89.81 82 ALA A N 1
ATOM 651 C CA . ALA A 1 82 ? -17.872 3.610 30.117 1.00 89.81 82 ALA A CA 1
ATOM 652 C C . ALA A 1 82 ? -18.608 2.968 28.924 1.00 89.81 82 ALA A C 1
ATOM 654 O O . ALA A 1 82 ? -18.019 2.779 27.860 1.00 89.81 82 ALA A O 1
ATOM 655 N N . GLU A 1 83 ? -19.920 2.755 29.051 1.00 92.50 83 GLU A N 1
ATOM 656 C CA . GLU A 1 83 ? -20.764 2.220 27.975 1.00 92.50 83 GLU A CA 1
ATOM 657 C C . GLU A 1 83 ? -20.772 3.101 26.720 1.00 92.50 83 GLU A C 1
ATOM 659 O O . GLU A 1 83 ? -20.719 2.601 25.597 1.00 92.50 83 GLU A O 1
ATOM 664 N N . LYS A 1 84 ? -20.763 4.431 26.881 1.00 93.06 84 LYS A N 1
ATOM 665 C CA . LYS A 1 84 ? -20.709 5.368 25.748 1.00 93.06 84 LYS A CA 1
ATOM 666 C C . LYS A 1 84 ? -19.343 5.346 25.066 1.00 93.06 84 LYS A C 1
ATOM 668 O O . LYS A 1 84 ? -19.285 5.409 23.838 1.00 93.06 84 LYS A O 1
ATOM 673 N N . LYS A 1 85 ? -18.253 5.204 25.832 1.00 92.06 85 LYS A N 1
ATOM 674 C CA . LYS A 1 85 ? -16.901 5.020 25.273 1.00 92.06 85 LYS A CA 1
ATOM 675 C C . LYS A 1 85 ? -16.825 3.723 24.463 1.00 92.06 85 LYS A C 1
ATOM 677 O O . LYS A 1 85 ? -16.334 3.735 23.333 1.00 92.06 85 LYS A O 1
ATOM 682 N N . LYS A 1 86 ? -17.363 2.626 25.004 1.00 93.69 86 LYS A N 1
ATOM 683 C CA . LYS A 1 86 ? -17.400 1.313 24.344 1.00 93.69 86 LYS A CA 1
ATOM 684 C C . LYS A 1 86 ? -18.237 1.331 23.063 1.00 93.69 86 LYS A C 1
ATOM 686 O O . LYS A 1 86 ? -17.761 0.867 22.026 1.00 93.69 86 LYS A O 1
ATOM 691 N N . ASP A 1 87 ? -19.436 1.915 23.103 1.00 95.25 87 ASP A N 1
ATOM 692 C CA . ASP A 1 87 ? -20.301 2.089 21.925 1.00 95.25 87 ASP A CA 1
ATOM 693 C C . ASP A 1 87 ? -19.616 2.928 20.834 1.00 95.25 87 ASP A C 1
ATOM 695 O O . ASP A 1 87 ? -19.607 2.544 19.663 1.00 95.25 87 ASP A O 1
ATOM 699 N N . PHE A 1 88 ? -18.956 4.027 21.215 1.00 94.50 88 PHE A N 1
ATOM 700 C CA . PHE A 1 88 ? -18.177 4.843 20.283 1.00 94.50 88 PHE A CA 1
ATOM 701 C C . PHE A 1 88 ? -17.060 4.037 19.610 1.00 94.50 88 PHE A C 1
ATOM 703 O O . PHE A 1 88 ? -16.979 4.009 18.380 1.00 94.50 88 PHE A O 1
ATOM 710 N N . LYS A 1 89 ? -16.237 3.320 20.389 1.00 94.88 89 LYS A N 1
ATOM 711 C CA . LYS A 1 89 ? -15.163 2.480 19.833 1.00 94.88 89 LYS A CA 1
ATOM 712 C C . LYS A 1 89 ? -15.710 1.393 18.904 1.00 94.88 89 LYS A C 1
ATOM 714 O O . LYS A 1 89 ? -15.143 1.168 17.835 1.00 94.88 89 LYS A O 1
ATOM 719 N N . LYS A 1 90 ? -16.843 0.770 19.253 1.00 96.25 90 LYS A N 1
ATOM 720 C CA . LYS A 1 90 ? -17.523 -0.220 18.401 1.00 96.25 90 LYS A CA 1
ATOM 721 C C . LYS A 1 90 ? -17.966 0.389 17.067 1.00 96.25 90 LYS A C 1
ATOM 723 O O . LYS A 1 90 ? -17.727 -0.209 16.020 1.00 96.25 90 LYS A O 1
ATOM 728 N N . LYS A 1 91 ? -18.550 1.591 17.081 1.00 96.44 91 LYS A N 1
ATOM 729 C CA . LYS A 1 91 ? -18.929 2.324 15.859 1.00 96.44 91 LYS A CA 1
ATOM 730 C C . LYS A 1 91 ? -17.715 2.677 15.000 1.00 96.44 91 LYS A C 1
ATOM 732 O O . LYS A 1 91 ? -17.759 2.472 13.789 1.00 96.44 91 LYS A O 1
ATOM 737 N N . CYS A 1 92 ? -16.622 3.133 15.612 1.00 95.25 92 CYS A N 1
ATOM 738 C CA . CYS A 1 92 ? -15.366 3.400 14.908 1.00 95.25 92 CYS A CA 1
ATOM 739 C C . CYS A 1 92 ? -14.791 2.141 14.248 1.00 95.25 92 CYS A C 1
ATOM 741 O O . CYS A 1 92 ? -14.435 2.186 13.072 1.00 95.25 92 CYS A O 1
ATOM 743 N N . ARG A 1 93 ? -14.758 1.010 14.963 1.00 96.00 93 ARG A N 1
ATOM 744 C CA . ARG A 1 93 ? -14.345 -0.279 14.394 1.00 96.00 93 ARG A CA 1
ATOM 745 C C . ARG A 1 93 ? -15.233 -0.684 13.218 1.00 96.00 93 ARG A C 1
ATOM 747 O O . ARG A 1 93 ? -14.721 -1.022 12.161 1.00 96.00 93 ARG A O 1
ATOM 754 N N . ASN A 1 94 ? -16.554 -0.590 13.365 1.00 96.94 94 ASN A N 1
ATOM 755 C CA . ASN A 1 94 ? -17.486 -0.931 12.288 1.00 96.94 94 ASN A CA 1
ATOM 756 C C . ASN A 1 94 ? -17.276 -0.063 11.041 1.00 96.94 94 ASN A C 1
ATOM 758 O O . ASN A 1 94 ? -17.341 -0.570 9.923 1.00 96.94 94 ASN A O 1
ATOM 762 N N . PHE A 1 95 ? -16.999 1.230 11.223 1.00 95.75 95 PHE A N 1
ATOM 763 C CA . PHE A 1 95 ? -16.641 2.118 10.120 1.00 95.75 95 PHE A CA 1
ATOM 764 C C . PHE A 1 95 ? -15.368 1.644 9.401 1.00 95.75 95 PHE A C 1
ATOM 766 O O . PHE A 1 95 ? -15.378 1.523 8.177 1.00 95.75 95 PHE A O 1
ATOM 773 N N . LEU A 1 96 ? -14.308 1.315 10.150 1.00 95.75 96 LEU A N 1
ATOM 774 C CA . LEU A 1 96 ? -13.051 0.797 9.596 1.00 95.75 96 LEU A CA 1
ATOM 775 C C . LEU A 1 96 ? -13.255 -0.499 8.807 1.00 95.75 96 LEU A C 1
ATOM 777 O O . LEU A 1 96 ? -12.802 -0.591 7.669 1.00 95.75 96 LEU A O 1
ATOM 781 N N . ILE A 1 97 ? -14.005 -1.453 9.367 1.00 97.38 97 ILE A N 1
ATOM 782 C CA . ILE A 1 97 ? -14.355 -2.715 8.698 1.00 97.38 97 ILE A CA 1
ATOM 783 C C . ILE A 1 97 ? -15.045 -2.429 7.361 1.00 97.38 97 ILE A C 1
ATOM 785 O O . ILE A 1 97 ? -14.634 -2.933 6.315 1.00 97.38 97 ILE A O 1
ATOM 789 N N . LYS A 1 98 ? -16.083 -1.580 7.365 1.00 97.25 98 LYS A N 1
ATOM 790 C CA . LYS A 1 98 ? -16.818 -1.232 6.139 1.00 97.25 98 LYS A CA 1
ATOM 791 C C . LYS A 1 98 ? -15.932 -0.535 5.113 1.00 97.25 98 LYS A C 1
ATOM 793 O O . LYS A 1 98 ? -16.108 -0.772 3.918 1.00 97.25 98 LYS A O 1
ATOM 798 N N . ALA A 1 99 ? -14.982 0.280 5.555 1.00 95.00 99 ALA A N 1
ATOM 799 C CA . ALA A 1 99 ? -14.042 0.927 4.658 1.00 95.00 99 ALA A CA 1
ATOM 800 C C . ALA A 1 99 ? -13.066 -0.076 4.021 1.00 95.00 99 ALA A C 1
ATOM 802 O O . ALA A 1 99 ? -12.931 -0.080 2.799 1.00 95.00 99 ALA A O 1
ATOM 803 N N . CYS A 1 100 ? -12.479 -0.987 4.805 1.00 96.25 100 CYS A N 1
ATOM 804 C CA . CYS A 1 100 ? -11.634 -2.074 4.301 1.00 96.25 100 CYS A CA 1
ATOM 805 C C . CYS A 1 100 ? -12.382 -2.958 3.286 1.00 96.25 100 CYS A C 1
ATOM 807 O O . CYS A 1 100 ? -11.876 -3.214 2.194 1.00 96.25 100 CYS A O 1
ATOM 809 N N . VAL A 1 101 ? -13.621 -3.362 3.593 1.00 96.81 101 VAL A N 1
ATOM 810 C CA . VAL A 1 101 ? -14.483 -4.102 2.650 1.00 96.81 101 VAL A CA 1
ATOM 811 C C . VAL A 1 101 ? -14.727 -3.292 1.371 1.00 96.81 101 VAL A C 1
ATOM 813 O O . VAL A 1 101 ? -14.675 -3.825 0.263 1.00 96.81 101 VAL A O 1
ATOM 816 N N . GLY A 1 102 ? -14.971 -1.988 1.511 1.00 94.62 102 GLY A N 1
ATOM 817 C CA . GLY A 1 102 ? -15.166 -1.077 0.386 1.00 94.62 102 GLY A CA 1
ATOM 818 C C . GLY A 1 102 ? -13.936 -0.928 -0.512 1.00 94.62 102 GLY A C 1
ATOM 819 O O . GLY A 1 102 ? -14.113 -0.790 -1.724 1.00 94.62 102 GLY A O 1
ATOM 820 N N . ILE A 1 103 ? -12.729 -0.965 0.062 1.00 93.62 103 ILE A N 1
ATOM 821 C CA . ILE A 1 103 ? -11.457 -0.972 -0.674 1.00 93.62 103 ILE A CA 1
ATOM 822 C C . ILE A 1 103 ? -11.309 -2.300 -1.421 1.00 93.62 103 ILE A C 1
ATOM 824 O O . ILE A 1 103 ? -11.227 -2.277 -2.646 1.00 93.62 103 ILE A O 1
ATOM 828 N N . ARG A 1 104 ? -11.403 -3.448 -0.728 1.00 93.94 104 ARG A N 1
ATOM 829 C CA . ARG A 1 104 ? -11.268 -4.786 -1.349 1.00 93.94 104 ARG A CA 1
ATOM 830 C C . ARG A 1 104 ? -12.242 -5.023 -2.502 1.00 93.94 104 ARG A C 1
ATOM 832 O O . ARG A 1 104 ? -11.915 -5.726 -3.448 1.00 93.94 104 ARG A O 1
ATOM 839 N N . LYS A 1 105 ? -13.443 -4.439 -2.442 1.00 93.75 105 LYS A N 1
ATOM 840 C CA . LYS A 1 105 ? -14.440 -4.561 -3.516 1.00 93.75 105 LYS A CA 1
ATOM 841 C C . LYS A 1 105 ? -14.050 -3.808 -4.796 1.00 93.75 105 LYS A C 1
ATOM 843 O O . LYS A 1 105 ? -14.519 -4.173 -5.869 1.00 93.75 105 LYS A O 1
ATOM 848 N N . ARG A 1 106 ? -13.290 -2.716 -4.684 1.00 91.44 106 ARG A N 1
ATOM 849 C CA . ARG A 1 106 ? -13.025 -1.780 -5.794 1.00 91.44 106 ARG A CA 1
ATOM 850 C C . ARG A 1 106 ? -11.577 -1.788 -6.264 1.00 91.44 106 ARG A C 1
ATOM 852 O O . ARG A 1 106 ? -11.309 -1.300 -7.354 1.00 91.44 106 ARG A O 1
ATOM 859 N N . PHE A 1 107 ? -10.669 -2.298 -5.443 1.00 92.19 107 PHE A N 1
ATOM 860 C CA . PHE A 1 107 ? -9.241 -2.274 -5.690 1.00 92.19 107 PHE A CA 1
ATOM 861 C C . PHE A 1 107 ? -8.644 -3.662 -5.457 1.00 92.19 107 PHE A C 1
ATOM 863 O O . PHE A 1 107 ? -8.791 -4.236 -4.376 1.00 92.19 107 PHE A O 1
ATOM 870 N N . ALA A 1 108 ? -7.971 -4.191 -6.477 1.00 92.12 108 ALA A N 1
ATOM 871 C CA . ALA A 1 108 ? -7.223 -5.434 -6.386 1.00 92.12 108 ALA A CA 1
ATOM 872 C C . ALA A 1 108 ? -5.827 -5.139 -5.812 1.00 92.12 108 ALA A C 1
ATOM 874 O O . ALA A 1 108 ? -4.964 -4.618 -6.507 1.00 92.12 108 ALA A O 1
ATOM 875 N N . LEU A 1 109 ? -5.629 -5.456 -4.527 1.00 89.81 109 LEU A N 1
ATOM 876 C CA . LEU A 1 109 ? -4.407 -5.130 -3.771 1.00 89.81 109 LEU A CA 1
ATOM 877 C C . LEU A 1 109 ? -3.130 -5.778 -4.336 1.00 89.81 109 LEU A C 1
ATOM 879 O O . LEU A 1 109 ? -2.049 -5.217 -4.186 1.00 89.81 109 LEU A O 1
ATOM 883 N N . ASN A 1 110 ? -3.272 -6.928 -5.001 1.00 91.44 110 ASN A N 1
ATOM 884 C CA . ASN A 1 110 ? -2.188 -7.675 -5.638 1.00 91.44 110 ASN A CA 1
ATOM 885 C C . ASN A 1 110 ? -2.419 -7.804 -7.158 1.00 91.44 110 ASN A C 1
ATOM 887 O O . ASN A 1 110 ? -2.251 -8.873 -7.743 1.00 91.44 110 ASN A O 1
ATOM 891 N N . ASP A 1 111 ? -2.907 -6.736 -7.799 1.00 94.31 111 ASP A N 1
ATOM 892 C CA . ASP A 1 111 ? -3.023 -6.701 -9.257 1.00 94.31 111 ASP A CA 1
ATOM 893 C C . ASP A 1 111 ? -1.619 -6.731 -9.899 1.00 94.31 111 ASP A C 1
ATOM 895 O O . ASP A 1 111 ? -0.824 -5.817 -9.652 1.00 94.31 111 ASP A O 1
ATOM 899 N N . PRO A 1 112 ? -1.287 -7.739 -10.731 1.00 93.81 112 PRO A N 1
ATOM 900 C CA . PRO A 1 112 ? 0.060 -7.881 -11.281 1.00 93.81 112 PRO A CA 1
ATOM 901 C C . PRO A 1 112 ? 0.516 -6.681 -12.113 1.00 93.81 112 PRO A C 1
ATOM 903 O O . PRO A 1 112 ? 1.697 -6.337 -12.082 1.00 93.81 112 PRO A O 1
ATOM 906 N N . VAL A 1 113 ? -0.407 -6.028 -12.833 1.00 94.25 113 VAL A N 1
ATOM 907 C CA . VAL A 1 113 ? -0.106 -4.857 -13.666 1.00 94.25 113 VAL A CA 1
ATOM 908 C C . VAL A 1 113 ? 0.228 -3.667 -12.780 1.00 94.25 113 VAL A C 1
ATOM 910 O O . VAL A 1 113 ? 1.254 -3.027 -12.998 1.00 94.25 113 VAL A O 1
ATOM 913 N N . LEU A 1 114 ? -0.581 -3.391 -11.754 1.00 93.50 114 LEU A N 1
ATOM 914 C CA . LEU A 1 114 ? -0.307 -2.297 -10.818 1.00 93.50 114 LEU A CA 1
ATOM 915 C C . LEU A 1 114 ? 0.989 -2.527 -10.029 1.00 93.50 114 LEU A C 1
ATOM 917 O O . LEU A 1 114 ? 1.766 -1.588 -9.866 1.00 93.50 114 LEU A O 1
ATOM 921 N N . VAL A 1 115 ? 1.264 -3.768 -9.612 1.00 92.38 115 VAL A N 1
ATOM 922 C CA . VAL A 1 115 ? 2.543 -4.148 -8.985 1.00 92.38 115 VAL A CA 1
ATOM 923 C C . VAL A 1 115 ? 3.713 -3.913 -9.944 1.00 92.38 115 VAL A C 1
ATOM 925 O O . VAL A 1 115 ? 4.721 -3.331 -9.550 1.00 92.38 115 VAL A O 1
ATOM 928 N N . GLY A 1 116 ? 3.585 -4.323 -11.210 1.00 92.62 116 GLY A N 1
ATOM 929 C CA . GLY A 1 116 ? 4.609 -4.101 -12.232 1.00 92.62 116 GLY A CA 1
ATOM 930 C C . GLY A 1 116 ? 4.851 -2.617 -12.523 1.00 92.62 116 GLY A C 1
ATOM 931 O O . GLY A 1 116 ? 6.000 -2.188 -12.591 1.00 92.62 116 GLY A O 1
ATOM 932 N N . ILE A 1 117 ? 3.787 -1.816 -12.637 1.00 92.44 117 ILE A N 1
ATOM 933 C CA . ILE A 1 117 ? 3.878 -0.367 -12.879 1.00 92.44 117 ILE A CA 1
ATOM 934 C C . ILE A 1 117 ? 4.533 0.355 -11.699 1.00 92.44 117 ILE A C 1
ATOM 936 O O . ILE A 1 117 ? 5.302 1.288 -11.921 1.00 92.44 117 ILE A O 1
ATOM 940 N N . SER A 1 118 ? 4.296 -0.076 -10.456 1.00 92.44 118 SER A N 1
ATOM 941 C CA . SER A 1 118 ? 4.969 0.513 -9.292 1.00 92.44 118 SER A CA 1
ATOM 942 C C . SER A 1 118 ? 6.490 0.387 -9.344 1.00 92.44 118 SER A C 1
ATOM 944 O O . SER A 1 118 ? 7.181 1.273 -8.853 1.00 92.44 118 SER A O 1
ATOM 946 N N . LYS A 1 119 ? 7.029 -0.628 -10.030 1.00 91.25 119 LYS A N 1
ATOM 947 C CA . LYS A 1 119 ? 8.481 -0.765 -10.236 1.00 91.25 119 LYS A CA 1
ATOM 948 C C . LYS A 1 119 ? 9.065 0.280 -11.187 1.00 91.25 119 LYS A C 1
ATOM 950 O O . LYS A 1 119 ? 10.281 0.413 -11.247 1.00 91.25 119 LYS A O 1
ATOM 955 N N . LEU A 1 120 ? 8.227 1.009 -11.927 1.00 91.62 120 LEU A N 1
ATOM 956 C CA . LEU A 1 120 ? 8.638 2.131 -12.776 1.00 91.62 120 LEU A CA 1
ATOM 957 C C . LEU A 1 120 ? 8.721 3.456 -12.001 1.00 91.62 120 LEU A C 1
ATOM 959 O O . LEU A 1 120 ? 8.969 4.500 -12.608 1.00 91.62 120 LEU A O 1
ATOM 963 N N . ASP A 1 121 ? 8.476 3.449 -10.689 1.00 91.75 121 ASP A N 1
ATOM 964 C CA . ASP A 1 121 ? 8.728 4.622 -9.861 1.00 91.75 121 ASP A CA 1
ATOM 965 C C . ASP A 1 121 ? 10.243 4.896 -9.771 1.00 91.75 121 ASP A C 1
ATOM 967 O O . ASP A 1 121 ? 11.009 3.942 -9.600 1.00 91.75 121 ASP A O 1
ATOM 971 N N . PRO A 1 122 ? 10.697 6.162 -9.861 1.00 91.06 122 PRO A N 1
ATOM 972 C CA . PRO A 1 122 ? 12.118 6.499 -9.771 1.00 91.06 122 PRO A CA 1
ATOM 973 C C . PRO A 1 122 ? 12.779 5.995 -8.484 1.00 91.06 122 PRO A C 1
ATOM 975 O O . PRO A 1 122 ? 13.935 5.568 -8.518 1.00 91.06 122 PRO A O 1
ATOM 978 N N . GLU A 1 123 ? 12.044 6.009 -7.365 1.00 88.25 123 GLU A N 1
ATOM 979 C CA . GLU A 1 123 ? 12.538 5.523 -6.072 1.00 88.25 123 GLU A CA 1
ATOM 980 C C . GLU A 1 123 ? 12.885 4.025 -6.141 1.00 88.25 123 GLU A C 1
ATOM 982 O O . GLU A 1 123 ? 13.927 3.611 -5.635 1.00 88.25 123 GLU A O 1
ATOM 987 N N . THR A 1 124 ? 12.064 3.227 -6.832 1.00 89.12 124 THR A N 1
ATOM 988 C CA . THR A 1 124 ? 12.244 1.773 -6.961 1.00 89.12 124 THR A CA 1
ATOM 989 C C . THR A 1 124 ? 13.217 1.406 -8.083 1.00 89.12 124 THR A C 1
ATOM 991 O O . THR A 1 124 ? 14.129 0.607 -7.877 1.00 89.12 124 THR A O 1
ATOM 994 N N . CYS A 1 125 ? 13.076 1.977 -9.286 1.00 89.19 125 CYS A N 1
ATOM 995 C CA . CYS A 1 125 ? 13.829 1.508 -10.457 1.00 89.19 125 CYS A CA 1
ATOM 996 C C . CYS A 1 125 ? 15.328 1.849 -10.414 1.00 89.19 125 CYS A C 1
ATOM 998 O O . CYS A 1 125 ? 16.132 1.202 -11.096 1.00 89.19 125 CYS A O 1
ATOM 1000 N N . LEU A 1 126 ? 15.706 2.873 -9.639 1.00 90.62 126 LEU A N 1
ATOM 1001 C CA . LEU A 1 126 ? 17.099 3.267 -9.415 1.00 90.62 126 LEU A CA 1
ATOM 1002 C C . LEU A 1 126 ? 17.758 2.476 -8.277 1.00 90.62 126 LEU A C 1
ATOM 1004 O O . LEU A 1 126 ? 18.988 2.499 -8.166 1.00 90.62 126 LEU A O 1
ATOM 1008 N N . ASP A 1 127 ? 16.982 1.783 -7.439 1.00 87.75 127 ASP A N 1
ATOM 1009 C CA . ASP A 1 127 ? 17.521 0.970 -6.355 1.00 87.75 127 ASP A CA 1
ATOM 1010 C C . ASP A 1 127 ? 17.801 -0.467 -6.807 1.00 87.75 127 ASP A C 1
ATOM 1012 O O . ASP A 1 127 ? 16.934 -1.165 -7.320 1.00 87.75 127 ASP A O 1
ATOM 1016 N N . ILE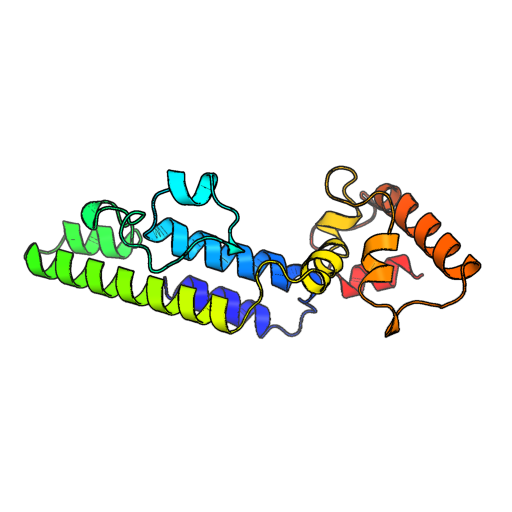 A 1 128 ? 19.036 -0.930 -6.601 1.00 84.06 128 ILE A N 1
ATOM 1017 C CA . ILE A 1 128 ? 19.458 -2.283 -6.981 1.00 84.06 128 ILE A CA 1
ATOM 1018 C C . ILE A 1 128 ? 18.761 -3.335 -6.115 1.00 84.06 128 ILE A C 1
ATOM 1020 O O . ILE A 1 128 ? 18.507 -4.430 -6.611 1.00 84.06 128 ILE A O 1
ATOM 1024 N N . SER A 1 129 ? 18.450 -3.032 -4.850 1.00 84.88 129 SER A N 1
ATOM 1025 C CA . SER A 1 129 ? 17.870 -4.029 -3.940 1.00 84.88 129 SER A CA 1
ATOM 1026 C C . SER A 1 129 ? 16.376 -4.274 -4.144 1.00 84.88 129 SER A C 1
ATOM 1028 O O . SER A 1 129 ? 15.885 -5.299 -3.685 1.00 84.88 129 SER A O 1
ATOM 1030 N N . ASP A 1 130 ? 15.663 -3.348 -4.787 1.00 79.94 130 ASP A N 1
ATOM 1031 C CA . ASP A 1 130 ? 14.189 -3.340 -4.836 1.00 79.94 130 ASP A CA 1
ATOM 1032 C C . ASP A 1 130 ? 13.621 -3.522 -6.259 1.00 79.94 130 ASP A C 1
ATOM 1034 O O . ASP A 1 130 ? 12.410 -3.567 -6.474 1.00 79.94 130 ASP A O 1
ATOM 1038 N N . ARG A 1 131 ? 14.495 -3.649 -7.264 1.00 84.31 131 ARG A N 1
ATOM 1039 C CA . ARG A 1 131 ? 14.112 -3.805 -8.675 1.00 84.31 131 ARG A CA 1
ATOM 1040 C C . ARG A 1 131 ? 14.278 -5.236 -9.173 1.00 84.31 131 ARG A C 1
ATOM 1042 O O . ARG A 1 131 ? 15.171 -5.965 -8.750 1.00 84.31 131 ARG A O 1
ATOM 1049 N N . ASP A 1 132 ? 13.508 -5.578 -10.201 1.00 87.44 132 ASP A N 1
ATOM 1050 C CA . ASP A 1 132 ? 13.772 -6.780 -10.991 1.00 87.44 132 ASP A CA 1
ATOM 1051 C C . ASP A 1 132 ? 15.029 -6.585 -11.846 1.00 87.44 132 ASP A C 1
ATOM 1053 O O . ASP A 1 132 ? 15.240 -5.522 -12.444 1.00 87.44 132 ASP A O 1
ATOM 1057 N N . GLU A 1 133 ? 15.850 -7.629 -11.969 1.00 90.12 133 GLU A N 1
ATOM 1058 C CA . GLU A 1 133 ? 17.043 -7.596 -12.822 1.00 90.12 133 GLU A CA 1
ATOM 1059 C C . GLU A 1 133 ? 16.694 -7.257 -14.278 1.00 90.12 133 GLU A C 1
ATOM 1061 O O . GLU A 1 133 ? 17.401 -6.468 -14.911 1.00 90.12 133 GLU A O 1
ATOM 1066 N N . SER A 1 134 ? 15.567 -7.788 -14.761 1.00 92.81 134 SER A N 1
ATOM 1067 C CA . SER A 1 134 ? 15.057 -7.633 -16.121 1.00 92.81 134 SER A CA 1
ATOM 1068 C C . SER A 1 134 ? 13.697 -6.932 -16.149 1.00 92.81 134 SER A C 1
ATOM 1070 O O . SER A 1 134 ? 12.868 -7.127 -15.261 1.00 92.81 134 SER A O 1
ATOM 1072 N N . ILE A 1 135 ? 13.442 -6.162 -17.210 1.00 93.56 135 ILE A N 1
ATOM 1073 C CA . ILE A 1 135 ? 12.141 -5.523 -17.463 1.00 93.56 135 ILE A CA 1
ATOM 1074 C C . ILE A 1 135 ? 11.112 -6.501 -18.053 1.00 93.56 135 ILE A C 1
ATOM 1076 O O . ILE A 1 135 ? 9.930 -6.176 -18.162 1.00 93.56 135 ILE A O 1
ATOM 1080 N N . GLN A 1 136 ? 11.535 -7.717 -18.416 1.00 93.31 136 GLN A N 1
ATOM 1081 C CA . GLN A 1 136 ? 10.722 -8.710 -19.121 1.00 93.31 136 GLN A CA 1
ATOM 1082 C C . GLN A 1 136 ? 9.372 -8.985 -18.444 1.00 93.31 136 GLN A C 1
ATOM 1084 O O . GLN A 1 136 ? 8.360 -9.121 -19.132 1.00 93.31 136 GLN A O 1
ATOM 1089 N N . TYR A 1 137 ? 9.334 -9.039 -17.109 1.00 92.25 137 TYR A N 1
ATOM 1090 C CA . TYR A 1 137 ? 8.087 -9.247 -16.375 1.00 92.25 137 TYR A CA 1
ATOM 1091 C C . TYR A 1 137 ? 7.061 -8.148 -16.690 1.00 92.25 137 TYR A C 1
ATOM 1093 O O . TYR A 1 137 ? 5.936 -8.451 -17.085 1.00 92.25 137 TYR A O 1
ATOM 1101 N N . ILE A 1 138 ? 7.468 -6.877 -16.632 1.00 93.12 138 ILE A N 1
ATOM 1102 C CA . ILE A 1 138 ? 6.609 -5.724 -16.943 1.00 93.12 138 ILE A CA 1
ATOM 1103 C C . ILE A 1 138 ? 6.134 -5.776 -18.401 1.00 93.12 138 ILE A C 1
ATOM 1105 O O . ILE A 1 138 ? 4.951 -5.568 -18.676 1.00 93.12 138 ILE A O 1
ATOM 1109 N N . LEU A 1 139 ? 7.030 -6.118 -19.331 1.00 93.44 139 LEU A N 1
ATOM 1110 C CA . LEU A 1 139 ? 6.693 -6.269 -20.751 1.00 93.44 139 LEU A CA 1
ATOM 1111 C C . LEU A 1 139 ? 5.628 -7.351 -20.983 1.00 93.44 139 LEU A C 1
ATOM 1113 O O . LEU A 1 139 ? 4.687 -7.153 -21.754 1.00 93.44 139 LEU A O 1
ATOM 1117 N N . SER A 1 140 ? 5.734 -8.475 -20.267 1.00 93.38 140 SER A N 1
ATOM 1118 C CA . SER A 1 140 ? 4.777 -9.584 -20.363 1.00 93.38 140 SER A CA 1
ATOM 1119 C C . SER A 1 140 ? 3.375 -9.223 -19.855 1.00 93.38 140 SER A C 1
ATOM 1121 O O . SER A 1 140 ? 2.382 -9.745 -20.362 1.00 93.38 140 SER A O 1
ATOM 1123 N N . LEU A 1 141 ? 3.283 -8.296 -18.895 1.00 94.50 141 LEU A N 1
ATOM 1124 C CA . LEU A 1 141 ? 2.018 -7.826 -18.328 1.00 94.50 141 LEU A CA 1
ATOM 1125 C C . LEU A 1 141 ? 1.282 -6.849 -19.252 1.00 94.50 141 LEU A C 1
ATOM 1127 O O . LEU A 1 141 ? 0.058 -6.732 -19.185 1.00 94.50 141 LEU A O 1
ATOM 1131 N N . MET A 1 142 ? 2.013 -6.145 -20.121 1.00 90.50 142 MET A N 1
ATOM 1132 C CA . MET A 1 142 ? 1.471 -5.104 -20.997 1.00 90.50 142 MET A CA 1
ATOM 1133 C C . MET A 1 142 ? 1.843 -5.352 -22.468 1.00 90.50 142 MET A C 1
ATOM 1135 O O . MET A 1 142 ? 2.483 -4.511 -23.107 1.00 90.50 142 MET A O 1
ATOM 1139 N N . PRO A 1 143 ? 1.389 -6.471 -23.069 1.00 89.81 143 PRO A N 1
ATOM 1140 C CA . PRO A 1 143 ? 1.762 -6.840 -24.435 1.00 89.81 143 PRO A CA 1
ATOM 1141 C C . PRO A 1 143 ? 1.259 -5.838 -25.482 1.00 89.81 143 PRO A C 1
ATOM 1143 O O . PRO A 1 143 ? 1.831 -5.732 -26.557 1.00 89.81 143 PRO A O 1
ATOM 1146 N N . ARG A 1 144 ? 0.210 -5.061 -25.171 1.00 91.00 144 ARG A N 1
ATOM 1147 C CA . ARG A 1 144 ? -0.309 -4.001 -26.056 1.00 91.00 144 ARG A CA 1
ATOM 1148 C C . ARG A 1 144 ? 0.581 -2.758 -26.119 1.00 91.00 144 ARG A C 1
ATOM 1150 O O . ARG A 1 144 ? 0.437 -1.978 -27.052 1.00 91.00 144 ARG A O 1
ATOM 1157 N N . LEU A 1 145 ? 1.438 -2.557 -25.118 1.00 87.31 145 LEU A N 1
ATOM 1158 C CA . LEU A 1 145 ? 2.366 -1.424 -25.027 1.00 87.31 145 LEU A CA 1
ATOM 1159 C C . LEU A 1 145 ? 3.807 -1.829 -25.360 1.00 87.31 145 LEU A C 1
ATOM 1161 O O . LEU A 1 145 ? 4.701 -0.991 -25.347 1.00 87.31 145 LEU A O 1
ATOM 1165 N N . THR A 1 146 ? 4.032 -3.112 -25.640 1.00 88.94 146 THR A N 1
ATOM 1166 C CA . THR A 1 146 ? 5.356 -3.689 -25.846 1.00 88.94 146 THR A CA 1
ATOM 1167 C C . THR A 1 146 ? 5.558 -4.011 -27.321 1.00 88.94 146 THR A C 1
ATOM 1169 O O . THR A 1 146 ? 4.654 -4.518 -27.985 1.00 88.94 146 THR A O 1
ATOM 1172 N N . SER A 1 147 ? 6.761 -3.755 -27.836 1.00 89.12 147 SER A N 1
ATOM 1173 C CA . SER A 1 147 ? 7.129 -4.163 -29.192 1.00 89.12 147 SER A CA 1
ATOM 1174 C C . SER A 1 147 ? 7.133 -5.683 -29.350 1.00 89.12 147 SER A C 1
ATOM 1176 O O . SER A 1 147 ? 7.604 -6.405 -28.476 1.00 89.12 147 SER A O 1
ATOM 1178 N N . THR A 1 148 ? 6.694 -6.191 -30.500 1.00 90.19 148 THR A N 1
ATOM 1179 C CA . THR A 1 148 ? 6.829 -7.616 -30.845 1.00 90.19 148 THR A CA 1
ATOM 1180 C C . THR A 1 148 ? 8.248 -7.993 -31.290 1.00 90.19 148 THR A C 1
ATOM 1182 O O . THR A 1 148 ? 8.539 -9.175 -31.466 1.00 90.19 148 THR A O 1
ATOM 1185 N N . SER A 1 149 ? 9.134 -7.014 -31.503 1.00 94.56 149 SER A N 1
ATOM 1186 C CA . SER A 1 149 ? 10.520 -7.236 -31.921 1.00 94.56 149 SER A CA 1
ATOM 1187 C C . SER A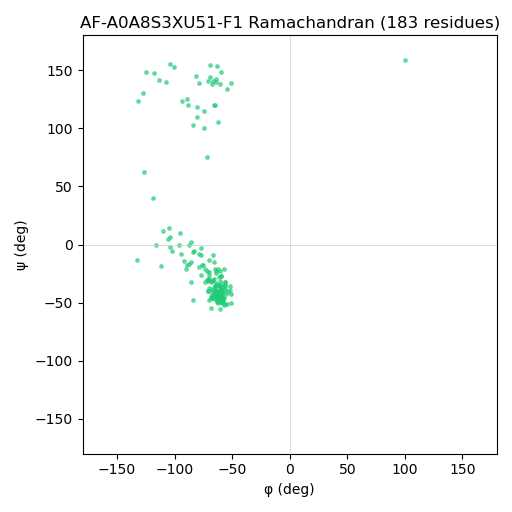 1 149 ? 11.403 -7.626 -30.736 1.00 94.56 149 SER A C 1
ATOM 1189 O O . SER A 1 149 ? 11.618 -6.833 -29.820 1.00 94.56 149 SER A O 1
ATOM 1191 N N . MET A 1 150 ? 11.992 -8.825 -30.783 1.00 92.75 150 MET A N 1
ATOM 1192 C CA . MET A 1 150 ? 12.941 -9.289 -29.758 1.00 92.75 150 MET A CA 1
ATOM 1193 C C . MET A 1 150 ? 14.184 -8.399 -29.655 1.00 92.75 150 MET A C 1
ATOM 1195 O O . MET A 1 150 ? 14.732 -8.233 -28.571 1.00 92.75 150 MET A O 1
ATOM 1199 N N . ILE A 1 151 ? 14.610 -7.791 -30.766 1.00 95.19 151 ILE A N 1
ATOM 1200 C CA . ILE A 1 151 ? 15.754 -6.870 -30.782 1.00 95.19 151 ILE A CA 1
ATOM 1201 C C . ILE A 1 151 ? 15.429 -5.610 -29.969 1.00 95.19 151 ILE A C 1
ATOM 1203 O O . ILE A 1 151 ? 16.250 -5.157 -29.176 1.00 95.19 151 ILE A O 1
ATOM 1207 N N . GLU A 1 152 ? 14.219 -5.068 -30.122 1.00 93.56 152 GLU A N 1
ATOM 1208 C CA . GLU A 1 152 ? 13.786 -3.876 -29.384 1.00 93.56 152 GLU A CA 1
ATOM 1209 C C . GLU A 1 152 ? 13.554 -4.184 -27.901 1.00 93.56 152 GLU A C 1
ATOM 1211 O O . GLU A 1 152 ? 13.963 -3.402 -27.044 1.00 93.56 152 GLU A O 1
ATOM 1216 N N . GLN A 1 153 ? 12.974 -5.347 -27.582 1.00 93.94 153 GLN A N 1
ATOM 1217 C CA . GLN A 1 153 ? 12.824 -5.789 -26.193 1.00 93.94 153 GLN A CA 1
ATOM 1218 C C . GLN A 1 153 ? 14.182 -5.974 -25.500 1.00 93.94 153 GLN A C 1
ATOM 1220 O O . GLN A 1 153 ? 14.345 -5.533 -24.363 1.00 93.94 153 GLN A O 1
ATOM 1225 N N . GLN A 1 154 ? 15.171 -6.565 -26.183 1.00 95.44 154 GLN A N 1
ATOM 1226 C CA . GLN A 1 154 ? 16.521 -6.720 -25.632 1.00 95.44 154 GLN A CA 1
ATOM 1227 C C . GLN A 1 154 ? 17.198 -5.364 -25.406 1.00 95.44 154 GLN A C 1
ATOM 1229 O O . GLN A 1 154 ? 17.803 -5.149 -24.358 1.00 95.44 154 GLN A O 1
ATOM 1234 N N . ALA A 1 155 ? 17.064 -4.428 -26.350 1.00 94.56 155 ALA A N 1
ATOM 1235 C CA . ALA A 1 155 ? 17.612 -3.082 -26.193 1.00 94.56 155 ALA A CA 1
ATOM 1236 C C . ALA A 1 155 ? 17.009 -2.357 -24.976 1.00 94.56 155 ALA A C 1
ATOM 1238 O O . ALA A 1 155 ? 17.732 -1.689 -24.233 1.00 94.56 155 ALA A O 1
ATOM 1239 N N . LEU A 1 156 ? 15.703 -2.520 -24.745 1.00 93.31 156 LEU A N 1
ATOM 1240 C CA . LEU A 1 156 ? 15.019 -1.964 -23.580 1.00 93.31 156 LEU A CA 1
ATOM 1241 C C . LEU A 1 156 ? 15.470 -2.629 -22.269 1.00 93.31 156 LEU A C 1
ATOM 1243 O O . LEU A 1 156 ? 15.697 -1.931 -21.282 1.00 93.31 156 LEU A O 1
ATOM 1247 N N . ASP A 1 157 ? 15.660 -3.951 -22.250 1.00 95.31 157 ASP A N 1
ATOM 1248 C CA . ASP A 1 157 ? 16.195 -4.661 -21.080 1.00 95.31 157 ASP A CA 1
ATOM 1249 C C . ASP A 1 157 ? 17.629 -4.217 -20.738 1.00 95.31 157 ASP A C 1
ATOM 1251 O O . ASP A 1 157 ? 17.966 -3.988 -19.573 1.00 95.31 157 ASP A O 1
ATOM 1255 N N . ASP A 1 158 ? 18.467 -4.001 -21.753 1.00 94.75 158 ASP A N 1
ATOM 1256 C CA . ASP A 1 158 ? 19.828 -3.492 -21.571 1.00 94.75 158 ASP A CA 1
ATOM 1257 C C . ASP A 1 158 ? 19.839 -2.063 -21.006 1.00 94.75 158 ASP A C 1
ATOM 1259 O O . ASP A 1 158 ? 20.715 -1.717 -20.205 1.00 94.75 158 ASP A O 1
ATOM 1263 N N . GLN A 1 159 ? 18.888 -1.217 -21.420 1.00 92.25 159 GLN A N 1
ATOM 1264 C CA . GLN A 1 159 ? 18.698 0.122 -20.850 1.00 92.25 159 GLN A CA 1
ATOM 1265 C C . GLN A 1 159 ? 18.219 0.037 -19.401 1.00 92.25 159 GLN A C 1
ATOM 1267 O O . GLN A 1 159 ? 18.808 0.679 -18.528 1.00 92.25 159 GLN A O 1
ATOM 1272 N N . TRP A 1 160 ? 17.227 -0.815 -19.129 1.00 93.44 160 TRP A N 1
ATOM 1273 C CA . TRP A 1 160 ? 16.703 -1.071 -17.789 1.00 93.44 160 TRP A CA 1
ATOM 1274 C C . TRP A 1 160 ? 17.831 -1.409 -16.812 1.00 93.44 160 TRP A C 1
ATOM 1276 O O . TRP A 1 160 ? 17.966 -0.758 -15.775 1.00 93.44 160 TRP A O 1
ATOM 1286 N N . ARG A 1 161 ? 18.710 -2.35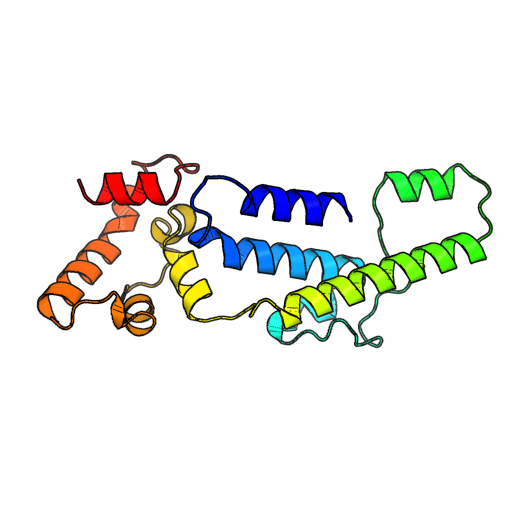4 -17.168 1.00 92.31 161 ARG A N 1
ATOM 1287 C CA . ARG A 1 161 ? 19.864 -2.777 -16.345 1.00 92.31 161 ARG A CA 1
ATOM 1288 C C . ARG A 1 161 ? 20.887 -1.671 -16.073 1.00 92.31 161 ARG A C 1
ATOM 1290 O O . ARG A 1 161 ? 21.674 -1.783 -15.134 1.00 92.31 161 ARG A O 1
ATOM 1297 N N . LYS A 1 162 ? 20.916 -0.611 -16.884 1.00 91.31 162 LYS A N 1
ATOM 1298 C CA . LYS A 1 162 ? 21.830 0.530 -16.705 1.00 91.31 162 LYS A CA 1
ATOM 1299 C C . LYS A 1 162 ? 21.247 1.621 -15.807 1.00 91.31 162 LYS A C 1
ATOM 1301 O O . LYS A 1 162 ? 22.040 2.408 -15.291 1.00 91.31 162 LYS A O 1
ATOM 1306 N N . LEU A 1 163 ? 19.929 1.646 -15.576 1.00 91.38 163 LEU A N 1
ATOM 1307 C CA . LEU A 1 163 ? 19.251 2.677 -14.775 1.00 91.38 163 LEU A CA 1
ATOM 1308 C C . LEU A 1 163 ? 19.877 2.922 -13.395 1.00 91.38 163 LEU A C 1
ATOM 1310 O O . LEU A 1 163 ? 20.070 4.090 -13.062 1.00 91.38 163 LEU A O 1
ATOM 1314 N N . PRO A 1 164 ? 20.292 1.904 -12.611 1.00 90.69 164 PRO A N 1
ATOM 1315 C CA . PRO A 1 164 ? 20.851 2.155 -11.280 1.00 90.69 164 PRO A CA 1
ATOM 1316 C C . PRO A 1 164 ? 22.117 3.020 -11.282 1.00 90.69 164 PRO A C 1
ATOM 1318 O O . PRO A 1 164 ? 22.420 3.693 -10.298 1.00 90.69 164 PRO A O 1
ATOM 1321 N N . LYS A 1 165 ? 22.844 3.074 -12.408 1.00 89.75 165 LYS A N 1
ATOM 1322 C CA . LYS A 1 165 ? 24.015 3.954 -12.568 1.00 89.75 165 LYS A CA 1
ATOM 1323 C C . LYS A 1 165 ? 23.647 5.439 -12.535 1.00 89.75 165 LYS A C 1
ATOM 1325 O O . LYS A 1 165 ? 24.532 6.274 -12.384 1.00 89.75 165 LYS A O 1
ATOM 1330 N N . LEU A 1 166 ? 22.363 5.763 -12.675 1.00 88.62 166 LEU A N 1
ATOM 1331 C CA . LEU A 1 166 ? 21.842 7.121 -12.677 1.00 88.62 166 LEU A CA 1
ATOM 1332 C C . LEU A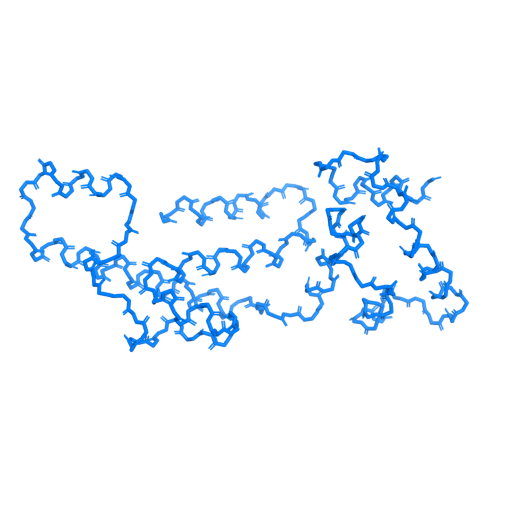 1 166 ? 21.321 7.572 -11.303 1.00 88.62 166 LEU A C 1
ATOM 1334 O O . LEU A 1 166 ? 20.879 8.710 -11.195 1.00 88.62 166 LEU A O 1
ATOM 1338 N N . LYS A 1 167 ? 21.375 6.734 -10.250 1.00 84.62 167 LYS A N 1
ATOM 1339 C CA . LYS A 1 167 ? 20.793 7.037 -8.921 1.00 84.62 167 LYS A CA 1
ATOM 1340 C C . LYS A 1 167 ? 21.234 8.393 -8.350 1.00 84.62 167 LYS A C 1
ATOM 1342 O O . LYS A 1 167 ? 20.435 9.076 -7.728 1.00 84.62 167 LYS A O 1
ATOM 1347 N N . GLY A 1 168 ? 22.481 8.806 -8.589 1.00 84.44 168 GLY A N 1
ATOM 1348 C CA . GLY A 1 168 ? 23.015 10.097 -8.130 1.00 84.44 168 GLY A CA 1
ATOM 1349 C C . GLY A 1 168 ? 22.692 11.302 -9.024 1.00 84.44 168 GLY A C 1
ATOM 1350 O O . GLY A 1 168 ? 23.026 12.425 -8.661 1.00 84.44 168 GLY A O 1
ATOM 1351 N N . ASN A 1 169 ? 22.070 11.086 -10.184 1.00 87.50 169 ASN A N 1
ATOM 1352 C CA . ASN A 1 169 ? 21.807 12.131 -11.177 1.00 87.50 169 ASN A CA 1
ATOM 1353 C C . ASN A 1 169 ? 20.408 12.747 -11.037 1.00 87.50 169 ASN A C 1
ATOM 1355 O O . ASN A 1 169 ? 20.095 13.720 -11.724 1.00 87.50 169 ASN A O 1
ATOM 1359 N N . PHE A 1 170 ? 19.563 12.177 -10.179 1.00 86.62 170 PHE A N 1
ATOM 1360 C CA . PHE A 1 170 ? 18.174 12.580 -10.008 1.00 86.62 170 PHE A CA 1
ATOM 1361 C C . PHE A 1 170 ? 17.878 12.928 -8.551 1.00 86.62 170 PHE A C 1
ATOM 1363 O O . PHE A 1 170 ? 18.455 12.355 -7.630 1.00 86.62 170 PHE A O 1
ATOM 1370 N N . ASP A 1 171 ? 16.963 13.876 -8.358 1.00 81.75 171 ASP A N 1
ATOM 1371 C CA . ASP A 1 171 ? 16.395 14.159 -7.043 1.00 81.75 171 ASP A CA 1
ATOM 1372 C C . ASP A 1 171 ? 15.549 12.961 -6.587 1.00 81.75 171 ASP A C 1
ATOM 1374 O O . ASP A 1 171 ? 14.809 12.385 -7.385 1.00 81.75 171 ASP A O 1
ATOM 1378 N N . ALA A 1 172 ? 15.623 12.618 -5.301 1.00 70.06 172 ALA A N 1
ATOM 1379 C CA . ALA A 1 172 ? 14.785 11.594 -4.686 1.00 70.06 172 ALA A CA 1
ATOM 1380 C C . ALA A 1 172 ? 13.283 11.915 -4.800 1.00 70.06 172 ALA A C 1
ATOM 1382 O O . ALA A 1 172 ? 12.465 11.003 -4.822 1.00 70.06 172 ALA A O 1
ATOM 1383 N N . ALA A 1 173 ? 12.916 13.198 -4.895 1.00 78.94 173 ALA A N 1
ATOM 1384 C CA . ALA A 1 173 ? 11.528 13.642 -5.022 1.00 78.94 173 ALA A CA 1
ATOM 1385 C C . ALA A 1 173 ? 11.074 13.880 -6.475 1.00 78.94 173 ALA A C 1
ATOM 1387 O O . ALA A 1 173 ? 10.006 14.462 -6.692 1.00 78.94 173 ALA A O 1
ATOM 1388 N N . ILE A 1 174 ? 11.868 13.476 -7.477 1.00 87.56 174 ILE A N 1
ATOM 1389 C CA . ILE A 1 174 ? 11.514 13.698 -8.881 1.00 87.56 174 ILE A CA 1
ATOM 1390 C C . ILE A 1 174 ? 10.196 13.001 -9.232 1.00 87.56 174 ILE A C 1
ATOM 1392 O O . ILE A 1 174 ? 9.934 11.860 -8.846 1.00 87.56 174 ILE A O 1
ATOM 1396 N N . ARG A 1 175 ? 9.350 13.691 -9.997 1.00 87.75 175 ARG A N 1
ATOM 1397 C CA . ARG A 1 175 ? 8.108 13.094 -10.475 1.00 87.75 175 ARG A CA 1
ATOM 1398 C C . ARG A 1 175 ? 8.396 12.001 -11.512 1.00 87.75 175 ARG A C 1
ATOM 1400 O O . ARG A 1 175 ? 9.290 12.190 -12.339 1.00 87.75 175 ARG A O 1
ATOM 1407 N N . PRO A 1 176 ? 7.620 10.901 -11.537 1.00 90.00 176 PRO A N 1
ATOM 1408 C CA . PRO A 1 176 ? 7.839 9.816 -12.492 1.00 90.00 176 PRO A CA 1
ATOM 1409 C C . PRO A 1 176 ? 7.849 10.270 -13.959 1.00 90.00 176 PRO A C 1
ATOM 1411 O O . PRO A 1 176 ? 8.714 9.858 -14.725 1.00 90.00 176 PRO A O 1
ATOM 1414 N N . ASP A 1 177 ? 6.933 11.151 -14.359 1.00 89.69 177 ASP A N 1
ATOM 1415 C CA . ASP A 1 177 ? 6.852 11.673 -15.728 1.00 89.69 177 ASP A CA 1
ATOM 1416 C C . ASP A 1 177 ? 8.067 12.527 -16.113 1.00 89.69 177 ASP A C 1
ATOM 1418 O O . ASP A 1 177 ? 8.629 12.360 -17.197 1.00 89.69 177 ASP A O 1
ATOM 1422 N N . GLU A 1 178 ? 8.521 13.392 -15.206 1.00 91.06 178 GLU A N 1
ATOM 1423 C CA . GLU A 1 178 ? 9.727 14.198 -15.410 1.00 91.06 178 GLU A CA 1
ATOM 1424 C C . GLU A 1 178 ? 10.991 13.336 -15.469 1.00 91.06 178 GLU A C 1
ATOM 1426 O O . GLU A 1 178 ? 11.889 13.597 -16.273 1.00 91.06 178 GLU A O 1
ATOM 1431 N N . PHE A 1 179 ? 11.065 12.304 -14.626 1.00 92.62 179 PHE A N 1
ATOM 1432 C CA . PHE A 1 179 ? 12.164 11.347 -14.617 1.00 92.62 179 PHE A CA 1
ATOM 1433 C C . PHE A 1 179 ? 12.274 10.618 -15.954 1.00 92.62 179 PHE A C 1
ATOM 1435 O O . PHE A 1 179 ? 13.321 10.683 -16.598 1.00 92.62 179 PHE A O 1
ATOM 1442 N N . TRP A 1 180 ? 11.190 9.984 -16.408 1.00 91.38 180 TRP A N 1
ATOM 1443 C CA . TRP A 1 180 ? 11.212 9.212 -17.650 1.00 91.38 180 TRP A CA 1
ATOM 1444 C C . TRP A 1 180 ? 11.485 10.092 -18.875 1.00 91.38 180 TRP A C 1
ATOM 1446 O O . TRP A 1 180 ? 12.206 9.660 -19.773 1.00 91.38 180 TRP A O 1
ATOM 1456 N N . HIS A 1 181 ? 11.022 11.348 -18.879 1.00 91.25 181 HIS A N 1
ATOM 1457 C CA . HIS A 1 181 ? 11.373 12.312 -19.927 1.00 91.25 181 HIS A CA 1
ATOM 1458 C C . HIS A 1 181 ? 12.874 12.646 -19.956 1.00 91.25 181 HIS A C 1
ATOM 1460 O O . HIS A 1 181 ? 13.472 12.743 -21.028 1.00 91.25 181 HIS A O 1
ATOM 1466 N N . LYS A 1 182 ? 13.510 12.802 -18.787 1.00 90.62 182 LYS A N 1
ATOM 1467 C CA . LYS A 1 182 ? 14.958 13.055 -18.698 1.00 90.62 182 LYS A CA 1
ATOM 1468 C C . LYS A 1 182 ? 15.798 11.834 -19.057 1.00 90.62 182 LYS A C 1
ATOM 1470 O O . LYS A 1 182 ? 16.893 12.011 -19.562 1.00 90.62 182 LYS A O 1
ATOM 1475 N N . VAL A 1 183 ? 15.312 10.623 -18.788 1.00 89.06 183 VAL A N 1
ATOM 1476 C CA . VAL A 1 183 ? 16.002 9.375 -19.160 1.00 89.06 183 VAL A CA 1
ATOM 1477 C C . VAL A 1 183 ? 15.947 9.129 -20.671 1.00 89.06 183 VAL A C 1
ATOM 1479 O O . VAL A 1 183 ? 16.867 8.526 -21.217 1.00 89.06 183 VAL A O 1
ATOM 1482 N N . SER A 1 184 ? 14.884 9.577 -21.352 1.00 82.00 184 SER A N 1
ATOM 1483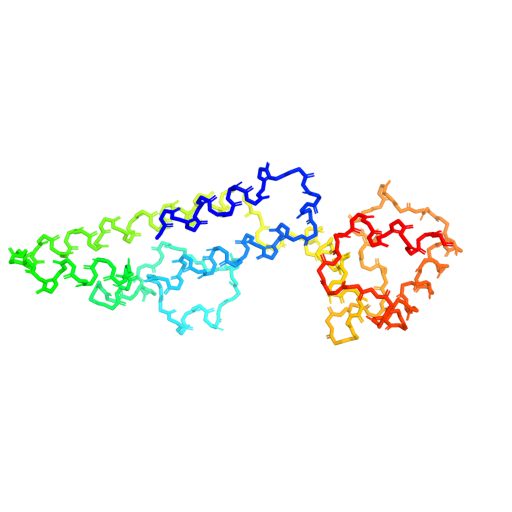 C CA . SER A 1 184 ? 14.740 9.407 -22.804 1.00 82.00 184 SER A CA 1
ATOM 1484 C C . SER A 1 184 ? 15.598 10.351 -23.656 1.00 82.00 184 SER A C 1
ATOM 1486 O O . SER A 1 184 ? 15.762 10.081 -24.845 1.00 82.00 184 SER A O 1
ATOM 1488 N N . ASN A 1 185 ? 16.100 11.443 -23.069 1.00 58.75 185 ASN A N 1
ATOM 1489 C CA . ASN A 1 185 ? 16.934 12.455 -23.729 1.00 58.75 185 ASN A CA 1
ATOM 1490 C C . ASN A 1 185 ? 18.418 12.237 -23.418 1.00 58.75 185 ASN A C 1
ATOM 1492 O O . ASN A 1 185 ? 19.240 12.485 -24.327 1.00 58.75 185 ASN A O 1
#

Sequence (185 aa):
MLPKFTETNTLFQSETPMITKLNTKMNDLFHELLSTYMTTAHIANTELEKIDPTDENNFKNLDDIYLGLGVSKQFSTNEIAAEKKKDFKKKCRNFLIKACVGIRKRFALNDPVLVGISKLDPETCLDISDRDESIQYILSLMPRLTSTSMIEQQALDDQWRKLPKLKGNFDAAIRPDEFWHKVSN